Protein AF-A0A4Y3NI32-F1 (afdb_monomer)

pLDDT: mean 94.84, std 7.25, range [61.78, 98.81]

Organism: Paenarthrobacter aurescens (NCBI:txid43663)

Mean predicted aligned error: 3.49 Å

InterPro domains:
  IPR001646 Pentapeptide repeat [PF00805] (116-149)
  IPR051082 Pentapeptide repeat and BTB/POZ domain-containing protein [PTHR14136] (92-159)

Secondary structure (DSSP, 8-state):
-HHHHHHHHHHHHHHHHHHHHHHH---HHHHHHHHHHHHHHHHHHTS-HHHHHT--HHHHHHHHHHHHHHHHHHHHHHHHHH-S-------TT-B-TT-B-TT-B-TT-B-TT-B-TT-B-TT-B-TT-B-TT-B-TT-B-TT-B-TT-BS--HHHHHTSB--TT-B--TTSPPPTT-

Solvent-accessible surface area (backbone atoms only — not comparable to full-atom values): 9002 Å² total; per-residue (Å²): 112,71,68,46,51,59,46,44,52,52,47,53,52,50,42,53,50,33,53,51,41,45,72,65,42,84,51,68,66,61,33,51,51,30,52,51,53,40,49,55,46,50,52,40,63,72,45,54,67,66,53,40,66,67,52,63,61,67,60,51,50,52,56,51,50,54,53,50,53,52,39,48,49,58,54,16,48,58,51,51,75,76,42,89,87,51,74,50,78,63,48,68,53,36,84,35,62,57,34,88,43,53,64,34,49,31,44,30,21,46,35,30,43,14,33,30,35,45,12,34,33,30,49,13,39,30,37,39,18,32,34,43,74,32,40,30,48,53,16,31,30,38,49,11,35,32,48,50,38,33,66,72,50,63,70,42,55,64,40,32,42,43,32,87,66,31,36,58,33,91,92,51,77,83,50,93,89,62

Radius of gyration: 16.97 Å; Cα contacts (8 Å, |Δi|>4): 347; chains: 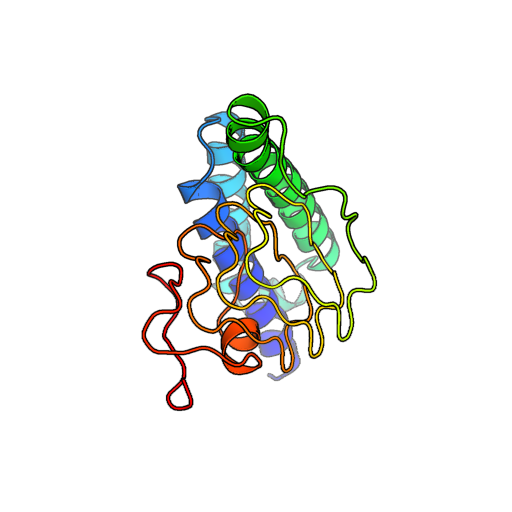1; bounding box: 39×37×45 Å

Sequence (178 aa):
MFAVFKVVRQLHEMLWYLAEARERTFDPELAAAADQLSGGIAATARGDASTVLAADVETLHGEVRALLMEVSEETRASYRAEDQNLDGGFQPGADLMGARLANRRLCGSDLRGAYLIGANLSGSDLIAVDLLGADLRGAQLHGADLSKALYLTQPQINAAEGDPKTLLPPRLTKPDHW

Foldseek 3Di:
DVLLVVLLVLLVLLLVQLVQLLVQDPDPVLNVLSVVLNVVSVVQSPDDSVSSNPDPSVVSCVSSVVSSVVSLLRNLVVVCVVDVPAPAPDDAQAEQAQNAQDLGANASHEDHLHEQALHEHDLYEHASYECHNYQAQAYEQELYECQHYHSDDQVSQVRYHYDPNRHHHPPHDHDPRD

Structure (mmCIF, N/CA/C/O backbone):
data_AF-A0A4Y3NI32-F1
#
_entry.id   AF-A0A4Y3NI32-F1
#
loop_
_atom_site.group_PDB
_atom_site.id
_atom_site.type_symbol
_atom_site.label_atom_id
_atom_site.label_alt_id
_atom_site.label_comp_id
_atom_site.label_asym_id
_atom_site.label_entity_id
_atom_site.label_seq_id
_atom_site.pdbx_PDB_ins_code
_atom_site.Cartn_x
_atom_site.Cartn_y
_atom_site.Cartn_z
_atom_site.occupancy
_atom_site.B_iso_or_equiv
_atom_site.auth_seq_id
_atom_site.auth_comp_id
_atom_site.auth_asym_id
_atom_site.auth_atom_id
_atom_site.pdbx_PDB_model_num
ATOM 1 N N . MET A 1 1 ? -22.348 -9.201 16.009 1.00 61.78 1 MET A N 1
ATOM 2 C CA . MET A 1 1 ? -20.993 -9.783 15.862 1.00 61.78 1 MET A CA 1
ATOM 3 C C . MET A 1 1 ? -20.346 -9.419 14.522 1.00 61.78 1 MET A C 1
ATOM 5 O O . MET A 1 1 ? -19.273 -8.837 14.539 1.00 61.78 1 MET A O 1
ATOM 9 N N . PHE A 1 2 ? -21.004 -9.651 13.376 1.00 80.81 2 PHE A N 1
ATOM 10 C CA . PHE A 1 2 ? -20.435 -9.350 12.045 1.00 80.81 2 PHE A CA 1
ATOM 11 C C . PHE A 1 2 ? -20.148 -7.862 11.762 1.00 80.81 2 PHE A C 1
ATOM 13 O O . PHE A 1 2 ? -19.154 -7.551 11.111 1.00 80.81 2 PHE A O 1
ATOM 20 N N . ALA A 1 3 ? -20.970 -6.937 12.275 1.00 90.06 3 ALA A N 1
ATOM 21 C CA . ALA A 1 3 ? -20.761 -5.499 12.071 1.00 90.06 3 ALA A CA 1
ATOM 22 C C . ALA A 1 3 ? -19.470 -4.987 12.738 1.00 90.06 3 ALA A C 1
ATOM 24 O O . ALA A 1 3 ? -18.683 -4.298 12.098 1.00 90.06 3 ALA A O 1
ATOM 25 N N . VAL A 1 4 ? -19.214 -5.406 13.984 1.00 94.12 4 VAL A N 1
ATOM 26 C CA . VAL A 1 4 ? -17.991 -5.068 14.734 1.00 94.12 4 VAL A CA 1
ATOM 27 C C . VAL A 1 4 ? -16.761 -5.540 13.964 1.00 94.12 4 VAL A C 1
ATOM 29 O O . VAL A 1 4 ? -15.857 -4.755 13.715 1.00 94.12 4 VAL A O 1
ATOM 32 N N . PHE A 1 5 ? -16.758 -6.795 13.506 1.00 94.62 5 PHE A N 1
ATOM 33 C CA . PHE A 1 5 ? -15.639 -7.350 12.743 1.00 94.62 5 PHE A CA 1
ATOM 34 C C . PHE A 1 5 ? -15.327 -6.543 11.472 1.00 94.62 5 PHE A C 1
ATOM 36 O O . PHE A 1 5 ? -14.162 -6.265 11.195 1.00 94.62 5 PHE A O 1
ATOM 43 N N . LYS A 1 6 ? -16.354 -6.112 10.722 1.00 94.69 6 LYS A N 1
ATOM 44 C CA . LYS A 1 6 ? -16.170 -5.277 9.521 1.00 94.69 6 LYS A CA 1
ATOM 45 C C . LYS A 1 6 ? -15.492 -3.943 9.847 1.00 94.69 6 LYS A C 1
ATOM 47 O O . LYS A 1 6 ? -14.661 -3.486 9.063 1.00 94.69 6 LYS A O 1
ATOM 52 N N . VAL A 1 7 ? -15.847 -3.317 10.968 1.00 96.69 7 VAL A N 1
ATOM 53 C CA . VAL A 1 7 ? -15.214 -2.065 11.405 1.00 96.69 7 VAL A CA 1
ATOM 54 C C . VAL A 1 7 ? -13.783 -2.327 11.860 1.00 96.69 7 VAL A C 1
ATOM 56 O O . VAL A 1 7 ? -12.864 -1.726 11.317 1.00 96.69 7 VAL A O 1
ATOM 59 N N . VAL A 1 8 ? -13.569 -3.296 12.754 1.00 96.38 8 VAL A N 1
ATOM 60 C CA . VAL A 1 8 ? -12.232 -3.660 13.256 1.00 96.38 8 VAL A CA 1
ATOM 61 C C . VAL A 1 8 ? -11.267 -3.983 12.118 1.00 96.38 8 VAL A C 1
ATOM 63 O O . VAL A 1 8 ? -10.117 -3.555 12.171 1.00 96.38 8 VAL A O 1
ATOM 66 N N . ARG A 1 9 ? -11.721 -4.687 11.072 1.00 95.38 9 ARG A N 1
ATOM 67 C CA . ARG A 1 9 ? -10.901 -4.975 9.888 1.00 95.38 9 ARG A CA 1
ATOM 68 C C . ARG A 1 9 ? -10.407 -3.696 9.209 1.00 95.38 9 ARG A C 1
A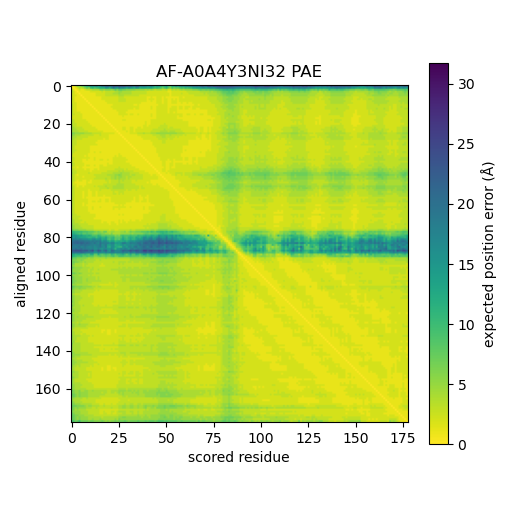TOM 70 O O . ARG A 1 9 ? -9.232 -3.613 8.888 1.00 95.38 9 ARG A O 1
ATOM 77 N N . GLN A 1 10 ? -11.288 -2.712 9.021 1.00 96.19 10 GLN A N 1
ATOM 78 C CA . GLN A 1 10 ? -10.919 -1.423 8.425 1.00 96.19 10 GLN A CA 1
ATOM 79 C C . GLN A 1 10 ? -9.960 -0.639 9.325 1.00 96.19 10 GLN A C 1
ATOM 81 O O . GLN A 1 10 ? -8.993 -0.072 8.829 1.00 96.19 10 GLN A O 1
ATOM 86 N N . LEU A 1 11 ? -10.177 -0.656 10.646 1.00 97.75 11 LEU A N 1
ATOM 87 C CA . LEU A 1 11 ? -9.256 -0.025 11.595 1.00 97.75 11 LEU A CA 1
ATOM 88 C C . LEU A 1 11 ? -7.855 -0.652 11.513 1.00 97.75 11 LEU A C 1
ATOM 90 O O . LEU A 1 11 ? -6.866 0.067 11.450 1.00 97.75 11 LEU A O 1
ATOM 94 N N . HIS A 1 12 ? -7.759 -1.983 11.461 1.00 96.25 12 HIS A N 1
ATOM 95 C CA . HIS A 1 12 ? -6.470 -2.674 11.344 1.00 96.25 12 HIS A CA 1
ATOM 96 C C . HIS A 1 12 ? -5.782 -2.430 10.000 1.00 96.25 12 HIS A C 1
ATOM 98 O O . HIS A 1 12 ? -4.561 -2.315 9.959 1.00 96.25 12 HIS A O 1
ATOM 104 N N . GLU A 1 13 ? -6.547 -2.326 8.915 1.00 95.25 13 GLU A N 1
ATOM 105 C CA . GLU A 1 13 ? -6.009 -1.955 7.608 1.00 95.25 13 GLU A CA 1
ATOM 106 C C . GLU A 1 13 ? -5.411 -0.538 7.631 1.00 95.25 13 GLU A C 1
ATOM 108 O O . GLU A 1 13 ? -4.281 -0.345 7.190 1.00 95.25 13 GLU A O 1
ATOM 113 N N . MET A 1 14 ? -6.097 0.433 8.245 1.00 97.94 14 MET A N 1
ATOM 114 C CA . MET A 1 14 ? -5.538 1.776 8.445 1.00 97.94 14 MET A CA 1
ATOM 115 C C . MET A 1 14 ? -4.266 1.756 9.301 1.00 97.94 14 MET A C 1
ATOM 117 O O . MET A 1 14 ? -3.280 2.389 8.933 1.00 97.94 14 MET A O 1
ATOM 121 N N . LEU A 1 15 ? -4.248 0.995 10.404 1.00 98.12 15 LEU A N 1
ATOM 122 C CA . LEU A 1 15 ? -3.054 0.853 11.251 1.00 98.12 15 LEU A CA 1
ATOM 123 C C . LEU A 1 15 ? -1.861 0.281 10.481 1.00 98.12 15 LEU A C 1
ATOM 125 O O . LEU A 1 15 ? -0.731 0.704 10.709 1.00 98.12 15 LEU A O 1
ATOM 129 N N . TRP A 1 16 ? -2.101 -0.655 9.562 1.00 96.38 16 TRP A N 1
ATOM 130 C CA 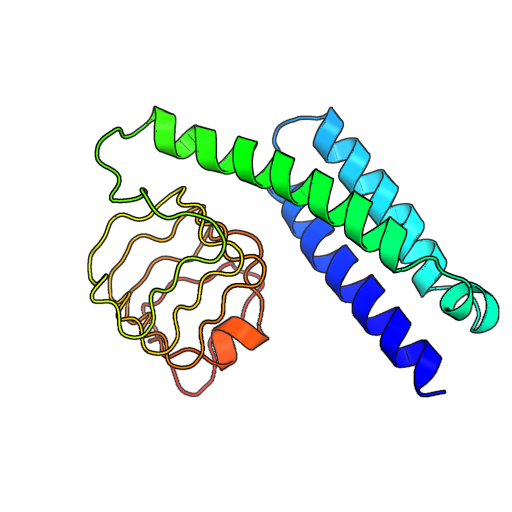. TRP A 1 16 ? -1.049 -1.209 8.713 1.00 96.38 16 TRP A CA 1
ATOM 131 C C . TRP A 1 16 ? -0.425 -0.137 7.813 1.00 96.38 16 TRP A C 1
ATOM 133 O O . TRP A 1 16 ? 0.799 -0.011 7.766 1.00 96.38 16 TRP A O 1
ATOM 143 N N . TYR A 1 17 ? -1.250 0.664 7.130 1.00 97.94 17 TYR A N 1
ATOM 144 C CA . TYR A 1 17 ? -0.741 1.742 6.279 1.00 97.94 17 TYR A CA 1
ATOM 145 C C . TYR A 1 17 ? -0.031 2.834 7.082 1.00 97.94 17 TYR A C 1
ATOM 147 O O . TYR A 1 17 ? 1.000 3.338 6.641 1.00 97.94 17 TYR A O 1
ATOM 155 N N . LEU A 1 18 ? -0.538 3.176 8.269 1.00 98.44 18 LEU A N 1
ATOM 156 C CA . LEU A 1 18 ? 0.096 4.160 9.149 1.00 98.44 18 LEU A CA 1
ATOM 157 C C . LEU A 1 18 ? 1.446 3.680 9.687 1.00 98.44 18 LEU A C 1
ATOM 159 O O . LEU A 1 18 ? 2.380 4.474 9.755 1.00 98.44 18 LEU A O 1
ATOM 163 N N . ALA A 1 19 ? 1.573 2.393 10.024 1.00 97.44 19 ALA A N 1
ATOM 164 C CA . ALA A 1 19 ? 2.847 1.816 10.447 1.00 97.44 19 ALA A CA 1
ATOM 165 C C . ALA A 1 19 ? 3.899 1.933 9.336 1.00 97.44 19 ALA A C 1
ATOM 167 O O . ALA A 1 19 ? 5.016 2.380 9.586 1.00 97.44 19 ALA A O 1
ATOM 168 N N . GLU A 1 20 ? 3.524 1.620 8.093 1.00 97.50 20 GLU A N 1
ATOM 169 C CA . GLU A 1 20 ? 4.402 1.863 6.951 1.00 97.50 20 GLU A CA 1
ATOM 170 C C . GLU A 1 20 ? 4.722 3.351 6.782 1.00 97.50 20 GLU A C 1
ATOM 172 O O . GLU A 1 20 ? 5.887 3.702 6.619 1.00 97.50 20 GLU A O 1
ATOM 177 N N . ALA A 1 21 ? 3.719 4.231 6.818 1.00 97.75 21 ALA A N 1
ATOM 178 C CA . ALA A 1 21 ? 3.933 5.665 6.649 1.00 97.75 21 ALA A CA 1
ATOM 179 C C . ALA A 1 21 ? 4.941 6.201 7.679 1.00 97.75 21 ALA A C 1
ATOM 181 O O . ALA A 1 21 ? 5.873 6.921 7.324 1.00 97.75 21 ALA A O 1
ATOM 182 N N . ARG A 1 22 ? 4.819 5.754 8.933 1.00 97.94 22 ARG A N 1
ATOM 183 C CA . ARG A 1 22 ? 5.717 6.107 10.033 1.00 97.94 22 ARG A CA 1
ATOM 184 C C . ARG A 1 22 ? 7.163 5.648 9.826 1.00 97.94 22 ARG A C 1
ATOM 186 O O . ARG A 1 22 ? 8.076 6.337 10.284 1.00 97.94 22 ARG A O 1
ATOM 193 N N . GLU A 1 23 ? 7.367 4.498 9.183 1.00 96.06 23 GLU A N 1
ATOM 194 C CA . GLU A 1 23 ? 8.692 3.960 8.838 1.00 96.06 23 GLU A CA 1
ATOM 195 C C . GLU A 1 23 ? 9.334 4.676 7.642 1.00 96.06 23 GLU A C 1
ATOM 197 O O . GLU A 1 23 ? 10.560 4.686 7.524 1.00 96.06 23 GLU A O 1
ATOM 202 N N . ARG A 1 24 ? 8.520 5.214 6.723 1.00 95.00 24 ARG A N 1
ATOM 203 C CA . ARG A 1 24 ? 8.993 5.809 5.462 1.00 95.00 24 ARG A CA 1
ATOM 204 C C . ARG A 1 24 ? 9.243 7.309 5.544 1.00 95.00 24 ARG A C 1
ATOM 206 O O . ARG A 1 24 ? 10.133 7.787 4.850 1.00 95.00 24 ARG A O 1
ATOM 213 N N . THR A 1 25 ? 8.464 8.018 6.353 1.00 96.12 25 THR A N 1
ATOM 214 C CA . THR A 1 25 ? 8.559 9.473 6.486 1.00 96.12 25 THR A CA 1
ATOM 215 C C . THR A 1 25 ? 9.864 9.890 7.164 1.00 96.12 25 THR A C 1
ATOM 217 O O . THR A 1 25 ? 10.280 9.278 8.155 1.00 96.12 25 THR A O 1
ATOM 220 N N . PHE A 1 26 ? 10.494 10.953 6.664 1.00 93.94 26 PHE A N 1
ATOM 221 C CA . PHE A 1 26 ? 11.637 11.596 7.329 1.00 93.94 26 PHE A CA 1
ATOM 222 C C . PHE A 1 26 ? 11.226 12.900 8.023 1.00 93.94 26 PHE A C 1
ATOM 224 O O . PHE A 1 26 ? 11.939 13.362 8.917 1.00 93.94 26 PHE A O 1
ATOM 231 N N . ASP A 1 27 ? 10.067 13.451 7.658 1.00 96.62 27 ASP A N 1
ATOM 232 C CA . ASP A 1 27 ? 9.427 14.580 8.324 1.00 96.62 27 ASP A CA 1
ATOM 233 C C . ASP A 1 27 ? 8.948 14.217 9.754 1.00 96.62 27 ASP A C 1
ATOM 235 O O . ASP A 1 27 ? 8.104 13.325 9.927 1.00 96.62 27 ASP A O 1
ATOM 239 N N . PRO A 1 28 ? 9.460 14.894 10.804 1.00 97.38 28 PRO A N 1
ATOM 240 C CA . PRO A 1 28 ? 9.026 14.684 12.185 1.00 97.38 28 PRO A CA 1
ATOM 241 C C . PRO A 1 28 ? 7.549 15.008 12.452 1.00 97.38 28 PR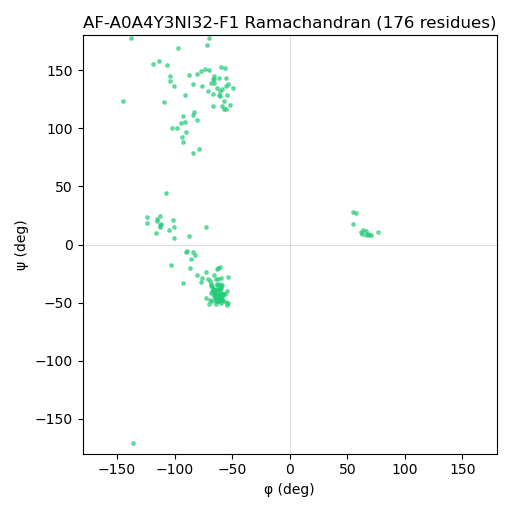O A C 1
ATOM 243 O O . PRO A 1 28 ? 6.957 14.402 13.349 1.00 97.38 28 PRO A O 1
ATOM 246 N N . GLU A 1 29 ? 6.951 15.949 11.719 1.00 98.19 29 GLU A N 1
ATOM 247 C CA . GLU A 1 29 ? 5.546 16.336 11.885 1.00 98.19 29 GLU A CA 1
ATOM 248 C C . GLU A 1 29 ? 4.620 15.245 11.339 1.00 98.19 29 GLU A C 1
ATOM 250 O O . GLU A 1 29 ? 3.707 14.803 12.043 1.00 98.19 29 GLU A O 1
ATOM 255 N N . LEU A 1 30 ? 4.915 14.721 10.144 1.00 98.12 30 LEU A N 1
ATOM 256 C CA . LEU A 1 30 ? 4.187 13.583 9.567 1.00 98.12 30 LEU A CA 1
ATOM 257 C C . LEU A 1 30 ? 4.352 12.319 10.418 1.00 98.12 30 LEU A C 1
ATOM 259 O O . LEU A 1 30 ? 3.389 11.581 10.636 1.00 98.12 30 LEU A O 1
ATOM 263 N N . ALA A 1 31 ? 5.551 12.090 10.964 1.00 98.38 31 ALA A N 1
ATOM 264 C CA . ALA A 1 31 ? 5.801 11.002 11.904 1.00 98.38 31 ALA A CA 1
ATOM 265 C C . ALA A 1 31 ? 4.920 11.107 13.161 1.00 98.38 31 ALA A C 1
ATOM 267 O O . ALA A 1 31 ? 4.281 10.127 13.552 1.00 98.38 31 ALA A O 1
ATOM 268 N N . ALA A 1 32 ? 4.852 12.292 13.775 1.00 98.44 32 ALA A N 1
ATOM 269 C CA . ALA A 1 32 ? 4.019 12.529 14.951 1.00 98.44 32 ALA A CA 1
ATOM 270 C C . ALA A 1 32 ? 2.520 12.378 14.636 1.00 98.44 32 ALA A C 1
ATOM 272 O O . ALA A 1 32 ? 1.784 11.784 15.429 1.00 98.44 32 ALA A O 1
ATOM 273 N N . ALA A 1 33 ? 2.074 12.851 13.468 1.00 98.56 33 ALA A N 1
ATOM 274 C CA . ALA A 1 33 ? 0.699 12.679 13.004 1.00 98.56 33 ALA A CA 1
ATOM 275 C C . ALA A 1 33 ? 0.344 11.195 12.797 1.00 98.56 33 ALA A C 1
ATOM 277 O O . ALA A 1 33 ? -0.725 10.750 13.227 1.00 98.56 33 ALA A O 1
ATOM 278 N N . ALA A 1 34 ? 1.254 10.405 12.213 1.00 98.56 34 ALA A N 1
ATOM 279 C CA . ALA A 1 34 ? 1.084 8.960 12.051 1.00 98.56 34 ALA A CA 1
ATOM 280 C C . ALA A 1 34 ? 0.954 8.243 13.401 1.00 98.56 34 ALA A C 1
ATOM 282 O O . ALA A 1 34 ? 0.062 7.404 13.570 1.00 98.56 34 ALA A O 1
ATOM 283 N N . ASP A 1 35 ? 1.799 8.599 14.372 1.00 98.62 35 ASP A N 1
ATOM 284 C CA . ASP A 1 35 ? 1.765 8.038 15.726 1.00 98.62 35 ASP A CA 1
ATOM 285 C C . ASP A 1 35 ? 0.457 8.407 16.451 1.00 98.62 35 ASP A C 1
ATOM 287 O O . ASP A 1 35 ? -0.176 7.549 17.079 1.00 98.62 35 ASP A O 1
ATOM 291 N N . GLN A 1 36 ? -0.002 9.657 16.318 1.00 98.56 36 GLN A N 1
ATOM 292 C CA . GLN A 1 36 ? -1.252 10.133 16.916 1.00 98.56 36 GLN A CA 1
ATOM 293 C C . GLN A 1 36 ? -2.478 9.407 16.342 1.00 98.56 36 GLN A C 1
ATOM 295 O O . GLN A 1 36 ? -3.289 8.875 17.111 1.00 98.56 36 GLN A O 1
ATOM 300 N N . LEU A 1 37 ? -2.606 9.346 15.011 1.00 98.38 37 LEU A N 1
ATOM 301 C CA . LEU A 1 37 ? -3.707 8.640 14.345 1.00 98.38 37 LEU A CA 1
ATOM 302 C C . LEU A 1 37 ? -3.688 7.148 14.684 1.00 98.38 37 LEU A C 1
ATOM 304 O O . LEU A 1 37 ? -4.723 6.577 15.039 1.00 98.38 37 LEU A O 1
ATOM 308 N N . SER A 1 38 ? -2.505 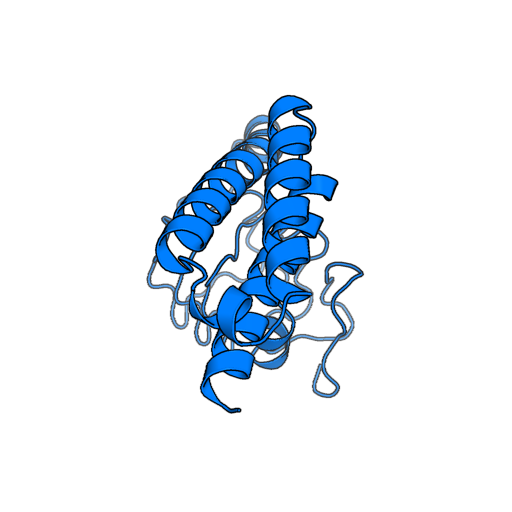6.526 14.668 1.00 98.56 38 SER A N 1
ATOM 309 C CA . SER A 1 38 ? -2.347 5.116 15.037 1.00 98.56 38 SER A CA 1
ATOM 310 C C . SER A 1 38 ? -2.794 4.857 16.473 1.00 98.56 38 SER A C 1
ATOM 312 O O . SER A 1 38 ? -3.509 3.888 16.736 1.00 98.56 38 SER A O 1
ATOM 314 N N . GLY A 1 39 ? -2.425 5.736 17.409 1.00 98.44 39 GLY A N 1
ATOM 315 C CA . GLY A 1 39 ? -2.847 5.654 18.805 1.00 98.44 39 GLY A CA 1
ATOM 316 C C . GLY A 1 39 ? -4.368 5.718 18.966 1.00 98.44 39 GLY A C 1
ATOM 317 O O . GLY A 1 39 ? -4.948 4.862 19.642 1.00 98.44 39 GLY A O 1
ATOM 318 N N . GLY A 1 40 ? -5.020 6.680 18.305 1.00 98.12 40 GLY A N 1
ATOM 319 C CA . GLY A 1 40 ? -6.477 6.850 18.347 1.00 98.12 40 GLY A CA 1
ATOM 320 C C . GLY A 1 40 ? -7.241 5.670 17.738 1.00 98.12 40 GLY A C 1
ATOM 321 O O . GLY A 1 40 ? -8.167 5.125 18.355 1.00 98.12 40 GLY A O 1
ATOM 322 N N . ILE A 1 41 ? -6.811 5.205 16.562 1.00 98.38 41 ILE A N 1
ATOM 323 C CA . ILE A 1 41 ? -7.421 4.056 15.878 1.00 98.38 41 ILE A CA 1
ATOM 324 C C . ILE A 1 41 ? -7.214 2.774 16.692 1.00 98.38 41 ILE A C 1
ATOM 326 O O . ILE A 1 41 ? -8.154 1.997 16.869 1.00 98.38 41 ILE A O 1
ATOM 330 N N . ALA A 1 42 ? -6.019 2.556 17.249 1.00 98.19 42 ALA A N 1
ATOM 331 C CA . ALA A 1 42 ? -5.732 1.368 18.048 1.00 98.19 42 ALA A CA 1
ATOM 332 C C . ALA A 1 42 ? -6.495 1.354 19.381 1.00 98.19 42 ALA A C 1
ATOM 334 O O . ALA A 1 42 ? -6.912 0.281 19.824 1.00 98.19 42 ALA A O 1
ATOM 335 N N . ALA A 1 43 ? -6.698 2.515 20.013 1.00 97.75 43 ALA A N 1
ATOM 336 C CA . ALA A 1 43 ? -7.549 2.638 21.195 1.00 97.75 43 ALA A CA 1
ATOM 337 C C . ALA A 1 43 ? -9.004 2.271 20.864 1.00 97.75 43 ALA A C 1
ATOM 339 O O . ALA A 1 43 ? -9.610 1.468 21.572 1.00 97.75 43 ALA A O 1
ATOM 340 N N . THR A 1 44 ? -9.520 2.773 19.738 1.00 97.12 44 THR A N 1
ATOM 341 C CA . THR A 1 44 ? -10.866 2.444 19.246 1.00 97.12 44 THR A CA 1
ATOM 342 C C . THR A 1 44 ? -11.005 0.950 18.950 1.00 97.12 44 THR A C 1
ATOM 344 O O . THR A 1 44 ? -11.961 0.319 19.391 1.00 97.12 44 THR A O 1
ATOM 347 N N . ALA A 1 45 ? -10.023 0.348 18.269 1.00 95.88 45 ALA A N 1
ATOM 348 C CA . ALA A 1 45 ? -10.042 -1.068 17.899 1.00 95.88 45 ALA A CA 1
ATOM 349 C C . ALA A 1 45 ? -9.986 -2.026 19.105 1.00 95.88 45 ALA A C 1
ATOM 351 O O . ALA A 1 45 ? -10.463 -3.156 19.006 1.00 95.88 45 ALA A O 1
ATOM 352 N N . ARG A 1 46 ? -9.405 -1.585 20.231 1.00 96.19 46 ARG A N 1
ATOM 353 C CA . ARG A 1 46 ? -9.351 -2.329 21.505 1.00 96.19 46 ARG A CA 1
ATOM 354 C C . ARG A 1 46 ? -10.547 -2.057 22.426 1.00 96.19 46 ARG A C 1
ATOM 356 O O . ARG A 1 46 ? -10.635 -2.683 23.482 1.00 96.19 46 ARG A O 1
ATOM 363 N N . GLY A 1 47 ? -11.423 -1.121 22.060 1.00 95.38 47 GLY A N 1
ATOM 364 C CA . GLY A 1 47 ? -12.617 -0.772 22.821 1.00 95.38 47 GLY A CA 1
ATOM 365 C C . GLY A 1 47 ? -13.691 -1.862 22.798 1.00 95.38 47 GLY A C 1
ATOM 366 O O . GLY A 1 47 ? -13.562 -2.902 22.150 1.00 95.38 47 GLY A O 1
ATOM 367 N N . ASP A 1 48 ? -14.785 -1.611 23.513 1.00 96.44 48 ASP A N 1
ATOM 368 C CA . ASP A 1 48 ? -15.955 -2.484 23.471 1.00 96.44 48 ASP A CA 1
ATOM 369 C C . ASP A 1 48 ? -16.726 -2.369 22.141 1.00 96.44 48 ASP A C 1
ATOM 371 O O . ASP A 1 48 ? -16.465 -1.512 21.293 1.00 96.44 48 ASP A O 1
ATOM 375 N N . ALA A 1 49 ? -17.710 -3.250 21.942 1.00 96.06 49 ALA A N 1
ATOM 376 C CA . ALA A 1 49 ? -18.487 -3.283 20.705 1.00 96.06 49 ALA A CA 1
ATOM 377 C C . ALA A 1 49 ? -19.217 -1.959 20.417 1.00 96.06 49 ALA A C 1
ATOM 379 O O . ALA A 1 49 ? -19.336 -1.586 19.252 1.00 96.06 49 ALA A O 1
ATOM 380 N N . SER A 1 50 ? -19.698 -1.255 21.446 1.00 96.12 50 SER A N 1
ATOM 381 C CA . SER A 1 50 ? -20.338 0.058 21.296 1.00 96.12 50 SER A CA 1
ATOM 382 C C . SER A 1 50 ? -19.362 1.110 20.790 1.00 96.12 50 SER A C 1
ATOM 384 O O . SER A 1 50 ? -19.689 1.823 19.847 1.00 96.12 50 SER A O 1
ATOM 386 N N . THR A 1 51 ? -18.160 1.161 21.362 1.00 96.62 51 THR A N 1
ATOM 387 C CA . THR A 1 51 ? -17.095 2.091 20.967 1.00 96.62 51 THR A CA 1
ATOM 388 C C . THR A 1 51 ? -16.692 1.859 19.517 1.00 96.62 51 THR A C 1
ATOM 390 O O . THR A 1 51 ? -16.653 2.794 18.723 1.00 96.62 51 THR A O 1
ATOM 393 N N . VAL A 1 52 ? -16.465 0.596 19.145 1.00 96.88 52 VAL A N 1
ATOM 394 C CA . VAL A 1 52 ? -16.097 0.230 17.773 1.00 96.88 52 VAL A CA 1
ATOM 395 C C . VAL A 1 52 ? -17.204 0.591 16.782 1.00 96.88 52 VAL A C 1
ATOM 397 O O . VAL A 1 52 ? -16.917 1.112 15.712 1.00 96.88 52 VAL A O 1
ATOM 400 N N . LEU A 1 53 ? -18.471 0.314 17.105 1.00 96.44 53 LEU A N 1
ATOM 401 C CA . LEU A 1 53 ? -19.591 0.605 16.201 1.00 96.44 53 LEU A CA 1
ATOM 402 C C . LEU A 1 53 ? -19.918 2.098 16.101 1.00 96.44 53 LEU A C 1
ATOM 404 O O . LEU A 1 53 ? -20.509 2.507 15.106 1.00 96.44 53 LEU A O 1
ATOM 408 N N . ALA A 1 54 ? -19.550 2.887 17.111 1.00 96.50 54 ALA A N 1
ATOM 409 C CA . ALA A 1 54 ? -19.691 4.339 17.112 1.00 96.50 54 ALA A CA 1
ATOM 410 C C . ALA A 1 54 ? -18.526 5.060 16.413 1.00 96.50 54 ALA A C 1
ATOM 412 O O . ALA A 1 54 ? -18.578 6.278 16.265 1.00 96.50 54 ALA A O 1
ATOM 413 N N . ALA A 1 55 ? -17.481 4.334 16.002 1.00 96.25 55 ALA A N 1
ATOM 414 C CA . ALA A 1 55 ? -16.346 4.917 15.306 1.00 96.25 55 ALA A CA 1
ATOM 415 C C . ALA A 1 55 ? -16.788 5.556 13.984 1.00 96.25 55 ALA A C 1
ATOM 417 O O . ALA A 1 55 ? -17.414 4.904 13.144 1.00 96.25 55 ALA A O 1
ATOM 418 N N . ASP A 1 56 ? -16.404 6.813 13.778 1.00 97.12 56 ASP A N 1
ATOM 419 C CA . ASP A 1 56 ? -16.566 7.485 12.495 1.00 97.12 56 ASP A CA 1
ATOM 420 C C . ASP A 1 56 ? -15.462 7.029 11.534 1.00 97.12 56 ASP A C 1
ATOM 422 O O . ASP A 1 56 ? -14.403 7.638 11.387 1.00 97.12 56 ASP A O 1
ATOM 426 N N . VAL A 1 57 ? -15.705 5.874 10.919 1.00 96.38 57 VAL A N 1
ATOM 427 C CA . VAL A 1 57 ? -14.757 5.229 10.007 1.00 96.38 57 VAL A CA 1
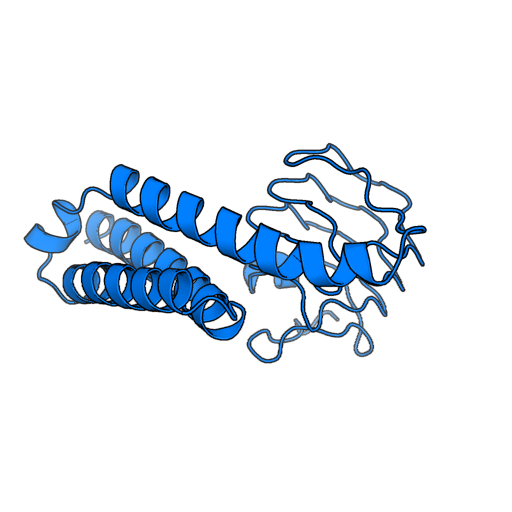ATOM 428 C C . VAL A 1 57 ? -14.508 6.081 8.760 1.00 96.38 57 VAL A C 1
ATOM 430 O O . VAL A 1 57 ? -13.417 6.018 8.205 1.00 96.38 57 VAL A O 1
ATOM 433 N N . GLU A 1 58 ? -15.484 6.876 8.320 1.00 97.00 58 GLU A N 1
ATOM 434 C CA . GLU A 1 58 ? -15.342 7.739 7.143 1.00 97.00 58 GLU A CA 1
ATOM 435 C C . GLU A 1 58 ? -14.356 8.877 7.414 1.00 97.00 58 GLU A C 1
ATOM 437 O O . GLU A 1 58 ? -13.412 9.062 6.641 1.00 97.00 58 GLU A O 1
ATOM 442 N N . THR A 1 59 ? -14.514 9.564 8.549 1.00 98.00 59 THR A N 1
ATOM 443 C CA . THR A 1 59 ? -13.576 10.609 8.979 1.00 98.00 59 THR A CA 1
ATOM 444 C C . THR A 1 59 ? -12.170 10.042 9.171 1.00 98.00 59 THR A C 1
ATOM 446 O O . THR A 1 59 ? -11.215 10.585 8.615 1.00 98.00 59 THR A O 1
ATOM 449 N N . LEU A 1 60 ? -12.039 8.900 9.859 1.00 97.75 60 LEU A N 1
ATOM 450 C CA . LEU A 1 60 ? -10.740 8.246 10.058 1.00 97.75 60 LEU A CA 1
ATOM 451 C C . LEU A 1 60 ? -10.062 7.882 8.730 1.00 97.75 60 LEU A C 1
ATOM 453 O O . LEU A 1 60 ? -8.874 8.144 8.558 1.00 97.75 60 LEU A O 1
ATOM 457 N N . HIS A 1 61 ? -10.802 7.324 7.766 1.00 97.25 61 HIS A N 1
ATOM 458 C CA . HIS A 1 61 ? -10.253 7.050 6.432 1.00 97.25 61 HIS A CA 1
ATOM 459 C C . HIS A 1 61 ? -9.793 8.324 5.730 1.00 97.25 61 HIS A C 1
ATOM 461 O O . HIS A 1 61 ? -8.760 8.300 5.066 1.00 97.25 61 HIS A O 1
ATOM 467 N N . GLY A 1 62 ? -10.536 9.426 5.860 1.00 98.00 62 GLY A N 1
ATOM 468 C CA . GLY A 1 62 ? -10.166 10.721 5.290 1.00 98.00 62 GLY A CA 1
ATOM 469 C C . GLY A 1 62 ? -8.843 11.252 5.845 1.00 98.00 62 GLY A C 1
ATOM 470 O O . GLY A 1 62 ? -7.957 11.615 5.067 1.00 98.00 62 GLY A O 1
ATOM 471 N N . GLU A 1 63 ? -8.692 11.236 7.169 1.00 98.44 63 GLU A N 1
ATOM 472 C CA . GLU A 1 63 ? -7.478 11.673 7.872 1.00 98.44 63 GLU A CA 1
ATOM 473 C C . GLU A 1 63 ? -6.275 10.793 7.526 1.00 98.44 63 GLU A C 1
ATOM 475 O O . GLU A 1 63 ? -5.219 11.298 7.138 1.00 98.44 63 GLU A O 1
ATOM 480 N N . VAL A 1 64 ? -6.450 9.469 7.592 1.00 98.62 64 VAL A N 1
ATOM 481 C CA . VAL A 1 64 ? -5.401 8.512 7.228 1.00 98.62 64 VAL A CA 1
ATOM 482 C C . VAL A 1 64 ? -5.004 8.714 5.778 1.00 98.62 64 VAL A C 1
ATOM 484 O O . VAL A 1 64 ? -3.824 8.891 5.495 1.00 98.62 64 VAL A O 1
ATOM 487 N N . ARG A 1 65 ? -5.971 8.764 4.855 1.00 97.62 65 ARG A N 1
ATOM 488 C CA . ARG A 1 65 ? -5.704 8.989 3.433 1.00 97.62 65 ARG A CA 1
ATOM 489 C C . ARG A 1 65 ? -4.873 10.248 3.231 1.00 97.62 65 ARG A C 1
ATOM 491 O O . ARG A 1 65 ? -3.874 10.152 2.532 1.00 97.62 65 ARG A O 1
ATOM 498 N N . ALA A 1 66 ? -5.256 11.384 3.816 1.00 98.25 66 ALA A N 1
ATOM 499 C CA . ALA A 1 66 ? -4.510 12.635 3.675 1.00 98.25 66 ALA A CA 1
ATOM 500 C C . ALA A 1 66 ? -3.038 12.468 4.087 1.00 98.25 66 ALA A C 1
ATOM 502 O O . ALA A 1 66 ? -2.148 12.747 3.284 1.00 98.25 66 ALA A O 1
ATOM 503 N N . LEU A 1 67 ? -2.793 11.883 5.262 1.00 98.69 67 LEU A N 1
ATOM 504 C CA . LEU A 1 67 ? -1.441 11.619 5.751 1.00 98.69 67 LEU A CA 1
ATOM 505 C C . LEU A 1 67 ? -0.642 10.689 4.821 1.00 98.69 67 LEU A C 1
ATOM 507 O O . LEU A 1 67 ? 0.513 10.973 4.510 1.00 98.69 67 LEU A O 1
ATOM 511 N N . LEU A 1 68 ? -1.245 9.594 4.338 1.00 98.44 68 LEU A N 1
ATOM 512 C CA . LEU A 1 68 ? -0.572 8.681 3.403 1.00 98.44 68 LEU A CA 1
ATOM 513 C C . LEU A 1 68 ? -0.181 9.391 2.098 1.00 98.44 68 LEU A C 1
ATOM 515 O O . LEU A 1 68 ? 0.851 9.076 1.509 1.00 98.44 68 LEU A O 1
ATOM 519 N N . MET A 1 69 ? -0.986 10.354 1.631 1.00 97.00 69 MET A N 1
ATOM 520 C CA . MET A 1 69 ? -0.666 11.126 0.425 1.00 97.00 69 MET A CA 1
ATOM 521 C C . MET A 1 69 ? 0.541 12.038 0.622 1.00 97.00 69 MET A C 1
ATOM 523 O O . MET A 1 69 ? 1.360 12.142 -0.290 1.00 97.00 69 MET A O 1
ATOM 527 N N . GLU A 1 70 ? 0.656 12.669 1.788 1.00 97.94 70 GLU A N 1
ATOM 528 C CA . GLU A 1 70 ? 1.789 13.536 2.118 1.00 97.94 70 GLU A CA 1
ATOM 529 C C . GLU A 1 70 ? 3.086 12.729 2.239 1.00 97.94 70 GLU A C 1
ATOM 531 O O . GLU A 1 70 ? 4.062 13.038 1.556 1.00 97.94 70 GLU A O 1
ATOM 536 N N . VAL A 1 71 ? 3.065 11.619 2.987 1.00 98.00 71 VAL A N 1
ATOM 537 C CA . VAL A 1 71 ? 4.230 10.722 3.122 1.00 98.00 71 VAL A CA 1
ATOM 538 C C . VAL A 1 71 ? 4.625 10.095 1.780 1.00 98.00 71 VAL A C 1
ATOM 540 O O . VAL A 1 71 ? 5.811 9.964 1.463 1.00 98.00 71 VAL A O 1
ATOM 543 N N . SER A 1 72 ? 3.641 9.725 0.954 1.00 96.25 72 SER A N 1
ATOM 544 C CA . SER A 1 72 ? 3.876 9.251 -0.412 1.00 96.25 72 SER A CA 1
ATOM 545 C C . SER A 1 72 ? 4.585 10.296 -1.263 1.00 96.25 72 SER A C 1
ATOM 547 O O . SER A 1 72 ? 5.563 9.978 -1.937 1.00 96.25 72 SER A O 1
ATOM 549 N N . GLU A 1 73 ? 4.116 11.544 -1.242 1.00 94.88 73 GLU A N 1
ATOM 550 C CA . GLU A 1 73 ? 4.724 12.625 -2.015 1.00 94.88 73 GLU A CA 1
ATOM 551 C C . GLU A 1 73 ? 6.140 12.949 -1.534 1.00 94.88 73 GLU A C 1
ATOM 553 O O . GLU A 1 73 ? 7.033 13.034 -2.377 1.00 94.88 73 GLU A O 1
ATOM 558 N N . GLU A 1 74 ? 6.372 13.029 -0.220 1.00 94.81 74 GLU A N 1
ATOM 559 C CA . GLU A 1 74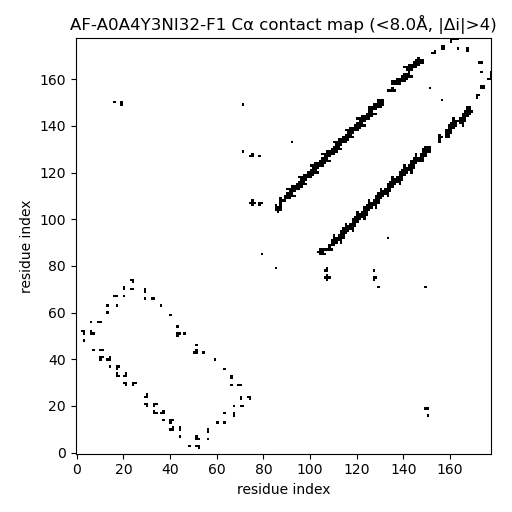 ? 7.712 13.189 0.367 1.00 94.81 74 GLU A CA 1
ATOM 560 C C . GLU A 1 74 ? 8.656 12.081 -0.127 1.00 94.81 74 GLU A C 1
ATOM 562 O O . GLU A 1 74 ? 9.727 12.349 -0.683 1.00 94.81 74 GLU A O 1
ATOM 567 N N . THR A 1 75 ? 8.223 10.822 -0.001 1.00 93.44 75 THR A N 1
ATOM 568 C CA . THR A 1 75 ? 9.039 9.671 -0.394 1.00 93.44 75 THR A CA 1
ATOM 569 C C . THR A 1 75 ? 9.312 9.679 -1.897 1.00 93.44 75 THR A C 1
ATOM 571 O O . THR A 1 75 ? 10.457 9.503 -2.313 1.00 93.44 75 THR A O 1
ATOM 574 N N . ARG A 1 76 ? 8.295 9.910 -2.736 1.00 92.19 76 ARG A N 1
ATOM 575 C CA . ARG A 1 76 ? 8.429 9.914 -4.205 1.00 92.19 76 ARG A CA 1
ATOM 576 C C . ARG A 1 76 ? 9.255 11.091 -4.721 1.00 92.19 76 ARG A C 1
ATOM 578 O O . ARG A 1 76 ? 9.973 10.938 -5.711 1.00 92.19 76 ARG A O 1
ATOM 585 N N . ALA A 1 77 ? 9.181 12.255 -4.075 1.00 89.19 77 ALA A N 1
ATOM 586 C CA . ALA A 1 77 ? 9.952 13.435 -4.459 1.00 89.19 77 ALA A CA 1
ATOM 587 C C . ALA A 1 77 ? 11.465 13.183 -4.399 1.00 89.19 77 ALA A C 1
ATOM 589 O O . ALA A 1 77 ? 12.181 13.647 -5.288 1.00 89.19 77 ALA A O 1
ATOM 590 N N . SER A 1 78 ? 11.932 12.385 -3.429 1.00 83.62 78 SER A N 1
ATOM 591 C CA . SER A 1 78 ? 13.350 12.013 -3.320 1.00 83.62 78 SER A CA 1
ATOM 592 C C . SER A 1 78 ? 13.878 11.318 -4.587 1.00 83.62 78 SER A C 1
ATOM 594 O O . SER A 1 78 ? 14.919 11.703 -5.110 1.00 83.62 78 SER A O 1
ATOM 596 N N . TY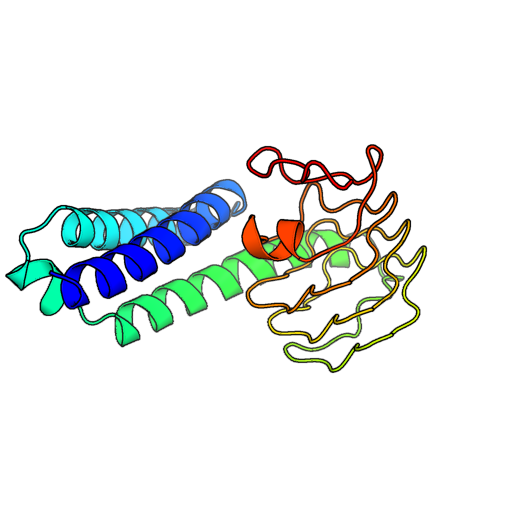R A 1 79 ? 13.103 10.397 -5.170 1.00 80.19 79 TYR A N 1
ATOM 597 C CA . TYR A 1 79 ? 13.498 9.645 -6.370 1.00 80.19 79 TYR A CA 1
ATOM 598 C C . TYR A 1 79 ? 13.387 10.460 -7.666 1.00 80.19 79 TYR A C 1
ATOM 600 O O . TYR A 1 79 ? 14.196 10.281 -8.575 1.00 80.19 79 TYR A O 1
ATOM 608 N N . ARG A 1 80 ? 12.422 11.388 -7.762 1.00 77.06 80 ARG A N 1
ATOM 609 C CA . ARG A 1 80 ? 12.300 12.287 -8.930 1.00 77.06 80 ARG A CA 1
ATOM 610 C C . ARG A 1 80 ? 13.406 13.339 -8.991 1.00 77.06 80 ARG A C 1
ATOM 612 O O . ARG A 1 80 ? 13.761 13.785 -10.077 1.00 77.06 80 ARG A O 1
ATOM 619 N N . ALA A 1 81 ? 13.935 13.758 -7.842 1.00 71.88 81 ALA A N 1
ATOM 620 C CA . ALA A 1 81 ? 15.049 14.702 -7.794 1.00 71.88 81 ALA A CA 1
ATOM 621 C C . ALA A 1 81 ? 16.361 14.079 -8.300 1.00 71.88 81 ALA A C 1
ATOM 623 O O . ALA A 1 81 ? 17.194 14.780 -8.873 1.00 71.88 81 ALA A O 1
ATOM 624 N N . GLU A 1 82 ? 16.532 12.769 -8.105 1.00 71.69 82 GLU A N 1
ATOM 625 C CA . GLU A 1 82 ? 17.726 12.026 -8.511 1.00 71.69 82 GLU A CA 1
ATOM 626 C C . GLU A 1 82 ? 17.724 11.644 -9.999 1.00 71.69 82 GLU A C 1
ATOM 628 O O . GLU A 1 82 ? 18.798 11.507 -10.588 1.00 71.69 82 GLU A O 1
ATOM 633 N N . ASP A 1 83 ? 16.550 11.501 -10.630 1.00 68.25 83 ASP A N 1
ATOM 634 C CA . ASP A 1 83 ? 16.451 11.093 -12.033 1.00 68.25 83 ASP A CA 1
ATOM 635 C C . ASP A 1 83 ? 15.290 11.757 -12.793 1.00 68.25 83 ASP A C 1
ATOM 637 O O . ASP A 1 83 ? 14.121 11.625 -12.435 1.00 68.25 83 ASP A O 1
ATOM 641 N N . GLN A 1 84 ? 15.618 12.444 -13.891 1.00 64.31 84 GLN A N 1
ATOM 642 C CA . GLN A 1 84 ? 14.646 13.126 -14.755 1.00 64.31 84 GLN A CA 1
ATOM 643 C C . GLN A 1 84 ? 14.109 12.238 -15.891 1.00 64.31 84 GLN A C 1
ATOM 645 O O . GLN A 1 84 ? 13.208 12.662 -16.613 1.00 64.31 84 GLN A O 1
ATOM 650 N N . ASN A 1 85 ? 14.642 11.024 -16.071 1.00 67.31 85 ASN A N 1
ATOM 651 C CA . ASN A 1 85 ? 14.266 10.093 -17.139 1.00 67.31 85 ASN A CA 1
ATOM 652 C C . ASN A 1 85 ? 13.444 8.908 -16.607 1.00 67.31 85 ASN A C 1
ATOM 654 O O . ASN A 1 85 ? 13.696 7.745 -16.931 1.00 67.31 85 ASN A O 1
ATOM 658 N N . LEU A 1 86 ? 12.477 9.207 -15.744 1.00 73.62 86 LEU A N 1
ATOM 659 C CA . LEU A 1 86 ? 11.527 8.223 -15.242 1.00 73.62 86 LEU A CA 1
ATOM 660 C C . LEU A 1 86 ? 10.386 8.070 -16.246 1.00 73.62 86 LEU A C 1
ATOM 662 O O . LEU A 1 86 ? 9.827 9.060 -16.714 1.00 73.62 86 LEU A O 1
ATOM 666 N N . ASP A 1 87 ? 9.954 6.833 -16.489 1.00 71.38 87 ASP A N 1
ATOM 667 C CA . ASP A 1 87 ? 8.739 6.547 -17.268 1.00 71.38 87 ASP A CA 1
ATOM 668 C C . ASP A 1 87 ? 7.450 6.882 -16.462 1.00 71.38 87 ASP A C 1
ATOM 670 O O . ASP A 1 87 ? 6.342 6.464 -16.804 1.00 71.38 87 ASP A O 1
ATOM 674 N N . GLY A 1 88 ? 7.593 7.645 -15.370 1.00 65.06 88 GLY A N 1
ATOM 675 C CA . GLY A 1 88 ? 6.565 8.031 -14.410 1.00 65.06 88 GLY A CA 1
ATOM 676 C C . GLY A 1 88 ? 5.770 9.252 -14.856 1.00 65.06 88 GLY A C 1
ATOM 677 O O . GLY A 1 88 ? 5.993 10.364 -14.388 1.00 65.06 88 GLY A O 1
ATOM 678 N N . GLY A 1 89 ? 4.821 9.032 -15.764 1.00 69.69 89 GLY A N 1
ATOM 679 C CA . GLY A 1 89 ? 3.809 10.019 -16.169 1.00 69.69 89 GLY A CA 1
ATOM 680 C C . GLY A 1 89 ? 2.377 9.597 -15.834 1.00 69.69 89 GLY A C 1
ATOM 681 O O . GLY A 1 89 ? 1.424 10.205 -16.319 1.00 69.69 89 GLY A O 1
ATOM 682 N N . PHE A 1 90 ? 2.212 8.523 -15.064 1.00 83.31 90 PHE A N 1
ATOM 683 C CA . PHE A 1 90 ? 0.899 7.980 -14.741 1.00 83.31 90 PHE A CA 1
ATOM 684 C C . PHE A 1 90 ? 0.201 8.810 -13.666 1.00 83.31 90 PHE A C 1
ATOM 686 O O . PHE A 1 90 ? 0.836 9.430 -12.814 1.00 83.31 90 PHE A O 1
ATOM 693 N N . GLN A 1 91 ? -1.124 8.834 -13.748 1.00 86.25 91 GLN A N 1
ATOM 694 C CA . GLN A 1 91 ? -1.985 9.514 -12.791 1.00 86.25 91 GLN A CA 1
ATOM 695 C C . GLN A 1 91 ? -2.687 8.479 -11.903 1.00 86.25 91 GLN A C 1
ATOM 697 O O . GLN A 1 91 ? -2.929 7.354 -12.356 1.00 86.25 91 GLN A O 1
ATOM 702 N N . PRO A 1 92 ? -3.087 8.857 -10.676 1.00 93.69 92 PRO A N 1
ATOM 703 C CA . PRO A 1 92 ? -3.971 8.037 -9.862 1.00 93.69 92 PRO A CA 1
ATOM 704 C C . PRO A 1 92 ? -5.205 7.581 -10.646 1.00 93.69 92 PRO A C 1
ATOM 706 O O . PRO A 1 92 ? -5.840 8.378 -11.338 1.00 93.69 92 PRO A O 1
ATOM 709 N N . GLY A 1 93 ? -5.561 6.305 -10.529 1.00 95.75 93 GLY A N 1
ATOM 710 C CA . GLY A 1 93 ? -6.710 5.721 -11.218 1.00 95.75 93 GLY A CA 1
ATOM 711 C C . GLY A 1 93 ? -6.491 5.439 -12.704 1.00 95.75 93 GLY A C 1
ATOM 712 O O . GLY A 1 93 ? -7.465 5.158 -13.400 1.00 95.75 93 GLY A O 1
ATOM 713 N N . ALA A 1 94 ? -5.253 5.520 -13.208 1.00 96.06 94 ALA A N 1
ATOM 714 C CA . ALA A 1 94 ? -4.955 5.221 -14.605 1.00 96.06 94 ALA A CA 1
ATOM 715 C C . ALA A 1 94 ? -5.436 3.816 -15.006 1.00 96.06 94 ALA A C 1
ATOM 717 O O . ALA A 1 94 ? -5.223 2.835 -14.288 1.00 96.06 94 ALA A O 1
ATOM 718 N N . ASP A 1 95 ? -6.054 3.723 -16.183 1.00 97.44 95 ASP A N 1
ATOM 719 C CA . ASP A 1 95 ? -6.355 2.444 -16.818 1.00 97.44 95 ASP A CA 1
ATOM 720 C C . ASP A 1 95 ? -5.100 1.927 -17.527 1.00 97.44 95 ASP A C 1
ATOM 722 O O . ASP A 1 95 ? -4.660 2.474 -18.541 1.00 97.44 95 ASP A O 1
ATOM 726 N N . LEU A 1 96 ? -4.497 0.897 -16.943 1.00 97.19 96 LEU A N 1
ATOM 727 C CA . LEU A 1 96 ? -3.283 0.244 -17.419 1.00 97.19 96 LEU A CA 1
ATOM 728 C C . LEU A 1 96 ? -3.523 -1.256 -17.624 1.00 97.19 96 LEU A C 1
ATOM 730 O O . LEU A 1 96 ? -2.577 -2.050 -17.589 1.00 97.19 96 LEU A O 1
ATOM 734 N N . MET A 1 97 ? -4.779 -1.664 -17.838 1.00 98.19 97 MET A N 1
ATOM 735 C CA . MET A 1 97 ? -5.109 -3.073 -18.029 1.00 98.19 97 MET A CA 1
ATOM 736 C C . MET A 1 97 ? -4.383 -3.624 -19.260 1.00 98.19 97 MET A C 1
ATOM 738 O O . MET A 1 97 ? -4.428 -3.050 -20.350 1.00 98.19 97 MET A O 1
ATOM 742 N N . GLY A 1 98 ? -3.671 -4.739 -19.090 1.00 98.00 98 GLY A N 1
ATOM 743 C CA . GLY A 1 98 ? -2.874 -5.354 -20.156 1.00 98.00 98 GLY A CA 1
ATOM 744 C C . GLY A 1 98 ? -1.715 -4.492 -20.677 1.00 98.00 98 GLY A C 1
ATOM 745 O O . GLY A 1 98 ? -1.143 -4.811 -21.726 1.00 98.00 98 GLY A O 1
ATOM 746 N N . ALA A 1 99 ? -1.359 -3.399 -19.991 1.00 97.69 99 ALA A N 1
ATOM 747 C CA . ALA A 1 99 ? -0.309 -2.495 -20.441 1.00 97.69 99 ALA A CA 1
ATOM 748 C C . ALA A 1 99 ? 1.050 -3.208 -20.541 1.00 97.69 99 ALA A C 1
ATOM 750 O O . ALA A 1 99 ? 1.405 -4.058 -19.723 1.00 97.69 99 ALA A O 1
ATOM 751 N N . ARG A 1 100 ? 1.842 -2.842 -21.554 1.00 97.56 100 ARG A N 1
ATOM 752 C CA . ARG A 1 100 ? 3.196 -3.371 -21.770 1.00 97.56 100 ARG A CA 1
ATOM 753 C C . ARG A 1 100 ? 4.222 -2.464 -21.098 1.00 97.56 100 ARG A C 1
ATOM 755 O O . ARG A 1 100 ? 4.748 -1.546 -21.724 1.00 97.56 100 ARG A O 1
ATOM 762 N N . LEU A 1 101 ? 4.490 -2.736 -19.828 1.00 96.50 101 LEU A N 1
ATOM 763 C CA . LEU A 1 101 ? 5.345 -1.938 -18.950 1.00 96.50 101 LEU A CA 1
ATOM 764 C C . LEU A 1 101 ? 6.602 -2.697 -18.495 1.00 96.50 101 LEU A C 1
ATOM 766 O O . LEU A 1 101 ? 7.191 -2.321 -17.490 1.00 96.50 101 LEU A O 1
ATOM 770 N N . ALA A 1 102 ? 7.010 -3.754 -19.201 1.00 97.81 102 ALA A N 1
ATOM 771 C CA . ALA A 1 102 ? 8.167 -4.570 -18.836 1.00 97.81 102 ALA A CA 1
ATOM 772 C C . ALA A 1 102 ? 9.486 -3.791 -18.965 1.00 97.81 102 ALA A C 1
ATOM 774 O O . ALA A 1 102 ? 9.669 -3.039 -19.927 1.00 97.81 102 ALA A O 1
ATOM 775 N N . ASN A 1 103 ? 10.417 -4.030 -18.038 1.00 96.94 103 ASN A N 1
ATOM 776 C CA . ASN A 1 103 ? 11.734 -3.385 -17.937 1.00 96.94 103 ASN A CA 1
ATOM 777 C C . ASN A 1 103 ? 11.670 -1.849 -17.894 1.00 96.94 103 ASN A C 1
ATOM 779 O O . ASN A 1 103 ? 12.589 -1.165 -18.349 1.00 96.94 103 ASN A O 1
ATOM 783 N N . ARG A 1 104 ? 10.561 -1.299 -17.394 1.00 94.69 104 ARG A N 1
ATOM 784 C CA . ARG A 1 104 ? 10.369 0.146 -17.254 1.00 94.69 104 ARG A CA 1
ATOM 785 C C . ARG A 1 104 ? 10.927 0.616 -15.924 1.00 94.69 104 ARG A C 1
ATOM 787 O O . ARG A 1 104 ? 10.820 -0.080 -14.914 1.00 94.69 104 ARG A O 1
ATOM 794 N N . ARG A 1 105 ? 11.464 1.833 -15.916 1.00 93.50 105 ARG A N 1
ATOM 795 C CA . ARG A 1 105 ? 11.855 2.500 -14.679 1.00 93.50 105 ARG A CA 1
ATOM 796 C C . ARG A 1 105 ? 10.711 3.379 -14.209 1.00 93.50 105 ARG A C 1
ATOM 798 O O . ARG A 1 105 ? 10.561 4.517 -14.647 1.00 93.50 105 ARG A O 1
ATOM 805 N N . LEU A 1 106 ? 9.878 2.799 -13.356 1.00 93.75 106 LEU A N 1
ATOM 806 C CA . LEU A 1 106 ? 8.676 3.428 -12.825 1.00 93.75 106 LEU A CA 1
ATOM 807 C C . LEU A 1 106 ? 8.897 3.974 -11.416 1.00 93.75 106 LEU A C 1
ATOM 809 O O . LEU A 1 106 ? 7.933 4.438 -10.813 1.00 93.75 106 LEU A O 1
ATOM 813 N N . CYS A 1 107 ? 10.120 3.934 -10.882 1.00 92.19 107 CYS A N 1
ATOM 814 C CA . CYS A 1 107 ? 10.376 4.331 -9.508 1.00 92.19 107 CYS A CA 1
ATOM 815 C C . CYS A 1 107 ? 9.855 5.743 -9.194 1.00 92.19 107 CYS A C 1
ATOM 817 O O . CYS A 1 107 ? 9.913 6.656 -10.017 1.00 92.19 107 CYS A O 1
ATOM 819 N N . GLY A 1 108 ? 9.246 5.894 -8.019 1.00 92.19 108 GLY A N 1
ATOM 820 C CA . GLY A 1 108 ? 8.599 7.139 -7.603 1.00 92.19 108 GLY A CA 1
ATOM 821 C C . GLY A 1 108 ? 7.298 7.501 -8.342 1.00 92.19 108 GLY A C 1
ATOM 822 O O . GLY A 1 108 ? 6.792 8.610 -8.154 1.00 92.19 108 GLY A O 1
ATOM 823 N N . SER A 1 109 ? 6.743 6.616 -9.180 1.00 93.44 109 SER A N 1
ATOM 824 C CA . SER A 1 109 ? 5.453 6.857 -9.847 1.00 93.44 109 SER A CA 1
ATOM 825 C C . SER A 1 109 ? 4.279 6.816 -8.872 1.00 93.44 109 SER A C 1
ATOM 827 O O . SER A 1 109 ? 4.276 6.073 -7.890 1.00 93.44 109 SER A O 1
ATOM 829 N N . ASP A 1 110 ? 3.243 7.584 -9.193 1.00 94.50 110 ASP A N 1
ATOM 830 C CA . ASP A 1 110 ? 1.964 7.557 -8.494 1.00 94.50 110 ASP A CA 1
ATOM 831 C C . ASP A 1 110 ? 0.968 6.673 -9.266 1.00 94.50 110 ASP A C 1
ATOM 833 O O . ASP A 1 110 ? 0.406 7.090 -10.280 1.00 94.50 110 ASP A O 1
ATOM 837 N N . LEU A 1 111 ? 0.783 5.432 -8.802 1.00 96.75 111 LEU A N 1
ATOM 838 C CA . LEU A 1 111 ? -0.145 4.447 -9.374 1.00 96.75 111 LEU A CA 1
ATOM 839 C C . LEU A 1 111 ? -1.305 4.132 -8.421 1.00 96.75 111 LEU A C 1
ATOM 841 O O . LEU A 1 111 ? -1.932 3.071 -8.518 1.00 96.75 111 LEU A O 1
ATOM 845 N N . ARG A 1 112 ? -1.628 5.055 -7.509 1.00 96.88 112 ARG A N 1
ATOM 846 C CA . ARG A 1 112 ? -2.741 4.885 -6.569 1.00 96.88 112 ARG A CA 1
ATOM 847 C C . ARG A 1 112 ? -4.032 4.594 -7.314 1.00 96.88 112 ARG A C 1
ATOM 849 O O . ARG A 1 112 ? -4.406 5.331 -8.221 1.00 96.88 112 ARG A O 1
ATOM 856 N N . GLY A 1 113 ? -4.731 3.533 -6.931 1.00 97.62 113 GLY A N 1
ATOM 857 C CA . GLY A 1 113 ? -5.991 3.136 -7.563 1.00 97.62 113 GLY A CA 1
ATOM 858 C C . GLY A 1 113 ? -5.890 2.750 -9.044 1.00 97.62 113 GLY A C 1
ATOM 859 O O . GLY A 1 113 ? -6.930 2.601 -9.679 1.00 97.62 113 GLY A O 1
ATOM 860 N N . ALA A 1 114 ? -4.689 2.622 -9.619 1.00 98.19 114 ALA A N 1
ATOM 861 C CA . ALA A 1 114 ? -4.532 2.257 -11.023 1.00 98.19 114 ALA A CA 1
ATOM 862 C C . ALA A 1 114 ? -5.037 0.830 -11.288 1.00 98.19 114 ALA A C 1
ATOM 864 O O . ALA A 1 114 ? -4.869 -0.076 -10.464 1.00 98.19 114 ALA A O 1
ATOM 865 N N . TYR A 1 115 ? -5.614 0.618 -12.469 1.00 98.31 115 TYR A N 1
ATOM 866 C CA . TYR A 1 115 ? -6.043 -0.700 -12.925 1.00 98.31 115 TYR A CA 1
ATOM 867 C C . TYR A 1 115 ? -4.895 -1.377 -13.673 1.00 98.31 115 TYR A C 1
ATOM 869 O O . TYR A 1 115 ? -4.699 -1.135 -14.857 1.00 98.31 115 TYR A O 1
ATOM 877 N N . LEU A 1 116 ? -4.137 -2.236 -12.993 1.00 98.50 116 LEU A N 1
ATOM 878 C CA . LEU A 1 116 ? -2.982 -2.961 -13.543 1.00 98.50 116 LEU A CA 1
ATOM 879 C C . LEU A 1 116 ? -3.326 -4.414 -13.901 1.00 98.50 116 LEU A C 1
ATOM 881 O O . LEU A 1 116 ? -2.444 -5.267 -14.003 1.00 98.50 116 LEU A O 1
ATOM 885 N N . ILE A 1 117 ? -4.612 -4.710 -14.098 1.00 98.75 117 ILE A N 1
ATOM 886 C CA . ILE A 1 117 ? -5.102 -6.065 -14.351 1.00 98.75 117 ILE A CA 1
ATOM 887 C C . ILE A 1 117 ? -4.428 -6.623 -15.609 1.00 98.75 117 ILE A C 1
ATOM 889 O O . ILE A 1 117 ? -4.555 -6.051 -16.693 1.00 98.75 117 ILE A O 1
ATOM 893 N N . GLY A 1 118 ? -3.694 -7.728 -15.478 1.00 98.62 118 GLY A N 1
ATOM 894 C CA . GLY A 1 118 ? -2.966 -8.335 -16.598 1.00 98.62 118 GLY A CA 1
ATOM 895 C C . GLY A 1 118 ? -1.810 -7.497 -17.165 1.00 98.62 118 GLY A C 1
ATOM 896 O O . GLY A 1 118 ? -1.281 -7.843 -18.222 1.00 98.62 118 GLY A O 1
ATOM 897 N N . ALA A 1 119 ? -1.432 -6.381 -16.531 1.00 98.56 119 ALA A N 1
ATOM 898 C CA . ALA A 1 119 ? -0.328 -5.547 -16.995 1.00 98.56 119 ALA A CA 1
ATOM 899 C C . ALA A 1 119 ? 0.999 -6.309 -16.891 1.00 98.56 119 ALA A C 1
ATOM 901 O O . ALA A 1 119 ? 1.263 -6.995 -15.903 1.00 98.56 119 ALA A O 1
ATOM 902 N N . ASN A 1 120 ? 1.862 -6.169 -17.896 1.00 98.69 120 ASN A N 1
ATOM 903 C CA . ASN A 1 120 ? 3.197 -6.747 -17.854 1.00 98.69 120 ASN A CA 1
ATOM 904 C C . ASN A 1 120 ? 4.182 -5.740 -17.259 1.00 98.69 120 ASN A C 1
ATOM 906 O O . ASN A 1 120 ? 4.563 -4.798 -17.945 1.00 98.69 120 ASN A O 1
ATOM 910 N N . LEU A 1 121 ? 4.600 -5.967 -16.016 1.00 98.50 121 LEU A N 1
ATOM 911 C CA . LEU A 1 121 ? 5.573 -5.186 -15.243 1.00 98.50 121 LEU A CA 1
ATOM 912 C C . LEU A 1 121 ? 6.876 -5.977 -15.006 1.00 98.50 121 LEU A C 1
ATOM 914 O O . LEU A 1 121 ? 7.653 -5.653 -14.109 1.00 98.50 121 LEU A O 1
ATOM 918 N N . SER A 1 122 ? 7.112 -7.040 -15.781 1.00 98.75 122 SER A N 1
ATOM 919 C CA . SER A 1 122 ? 8.253 -7.936 -15.573 1.00 98.75 122 SER A CA 1
ATOM 920 C C . SER A 1 122 ? 9.575 -7.176 -15.701 1.00 98.75 122 SER A C 1
ATOM 922 O O . SER A 1 122 ? 9.768 -6.424 -16.658 1.00 98.75 122 SER A O 1
ATOM 924 N N . GLY A 1 123 ? 10.484 -7.377 -14.747 1.00 98.38 123 GLY A N 1
ATOM 925 C CA . GLY A 1 123 ? 11.793 -6.720 -14.701 1.00 98.38 123 GLY A CA 1
ATOM 926 C C . GLY A 1 123 ? 11.758 -5.210 -14.445 1.00 98.38 123 GLY A C 1
ATOM 927 O O . GLY A 1 123 ? 12.785 -4.554 -14.598 1.00 98.38 123 GLY A O 1
ATOM 928 N N . SER A 1 124 ? 10.602 -4.635 -14.110 1.00 97.62 124 SER A N 1
ATOM 929 C CA . SER A 1 124 ? 10.477 -3.192 -13.894 1.00 97.62 124 SER A CA 1
ATOM 930 C C . SER A 1 124 ? 10.953 -2.771 -12.507 1.00 97.62 124 SER A C 1
ATOM 932 O O . SER A 1 124 ? 10.777 -3.491 -11.522 1.00 97.62 124 SER A O 1
ATOM 934 N N . ASP A 1 125 ? 11.527 -1.573 -12.437 1.00 96.06 125 ASP A N 1
ATOM 935 C CA . ASP A 1 125 ? 11.871 -0.911 -11.181 1.00 96.06 125 ASP A CA 1
ATOM 936 C C . ASP A 1 125 ? 10.629 -0.182 -10.653 1.00 96.06 125 ASP A C 1
ATOM 938 O O . ASP A 1 125 ? 10.156 0.784 -11.261 1.00 96.06 125 ASP A O 1
ATOM 942 N N . LEU A 1 126 ? 10.089 -0.685 -9.541 1.00 96.56 126 LEU A N 1
ATOM 943 C CA . LEU A 1 126 ? 8.896 -0.187 -8.854 1.00 96.56 126 LEU A CA 1
ATOM 944 C C . LEU A 1 126 ? 9.240 0.347 -7.448 1.00 96.56 126 LEU A C 1
ATOM 946 O O . LEU A 1 126 ? 8.367 0.453 -6.578 1.00 96.56 126 LEU A O 1
ATOM 950 N N . ILE A 1 127 ? 10.504 0.708 -7.205 1.00 95.00 127 ILE A N 1
ATOM 951 C CA . ILE A 1 127 ? 10.936 1.320 -5.945 1.00 95.00 127 ILE A CA 1
ATOM 952 C C . ILE A 1 127 ? 10.170 2.625 -5.705 1.00 95.00 127 ILE A C 1
ATOM 954 O O . ILE A 1 127 ? 10.036 3.462 -6.594 1.00 95.00 127 ILE A O 1
ATOM 958 N N . ALA A 1 128 ? 9.666 2.811 -4.482 1.00 94.62 128 ALA A N 1
ATOM 959 C CA . ALA A 1 128 ? 8.895 3.988 -4.078 1.00 94.62 128 ALA A CA 1
ATOM 960 C C . ALA A 1 128 ? 7.663 4.294 -4.951 1.00 94.62 128 ALA A C 1
ATOM 962 O O . ALA A 1 128 ? 7.138 5.402 -4.896 1.00 94.62 128 ALA A O 1
ATOM 963 N N . VAL A 1 129 ? 7.177 3.331 -5.739 1.00 96.00 129 VAL A N 1
ATOM 964 C CA . VAL A 1 129 ? 5.892 3.471 -6.428 1.00 96.00 129 VAL A CA 1
ATOM 965 C C . VAL A 1 129 ? 4.771 3.385 -5.410 1.00 96.00 129 VAL A C 1
ATOM 967 O O . VAL A 1 129 ? 4.753 2.473 -4.581 1.00 96.00 129 VAL A O 1
ATOM 970 N N . ASP A 1 130 ? 3.829 4.318 -5.490 1.00 97.12 130 ASP A N 1
ATOM 971 C CA . ASP A 1 130 ? 2.619 4.271 -4.680 1.00 97.12 130 ASP A CA 1
ATOM 972 C C . ASP A 1 130 ? 1.571 3.363 -5.327 1.00 97.12 130 ASP A C 1
ATOM 974 O O . ASP A 1 130 ? 1.079 3.651 -6.420 1.00 97.12 130 ASP A O 1
ATOM 978 N N . LEU A 1 131 ? 1.260 2.254 -4.650 1.00 97.94 131 LEU A N 1
ATOM 979 C CA . LEU A 1 131 ? 0.302 1.235 -5.084 1.00 97.94 131 LEU A CA 1
ATOM 980 C C . LEU A 1 131 ? -0.943 1.186 -4.187 1.00 97.94 131 LEU A C 1
ATOM 982 O O . LEU A 1 131 ? -1.689 0.199 -4.237 1.00 97.94 131 LEU A O 1
ATOM 986 N N . LEU A 1 132 ? -1.200 2.227 -3.382 1.00 97.44 132 LEU A N 1
ATOM 987 C CA . LEU A 1 132 ? -2.382 2.284 -2.522 1.00 97.44 132 LEU A CA 1
ATOM 988 C C . LEU A 1 132 ? -3.654 2.088 -3.359 1.00 97.44 132 LEU A C 1
ATOM 990 O O . LEU A 1 132 ? -3.979 2.885 -4.241 1.00 97.44 132 LEU A O 1
ATOM 994 N N . GLY A 1 133 ? -4.377 1.002 -3.086 1.00 96.75 133 GLY A N 1
ATOM 995 C CA . GLY A 1 133 ? -5.623 0.663 -3.776 1.00 96.75 133 GLY A CA 1
ATOM 996 C C . GLY A 1 133 ? -5.480 0.250 -5.246 1.00 96.75 133 GLY A C 1
ATOM 997 O O . GLY A 1 133 ? -6.501 0.107 -5.913 1.00 96.75 133 GLY A O 1
ATOM 998 N N . ALA A 1 134 ? -4.264 0.061 -5.770 1.00 98.25 134 ALA A N 1
ATOM 999 C CA . ALA A 1 134 ? -4.062 -0.413 -7.139 1.00 98.25 134 ALA A CA 1
ATOM 1000 C C . ALA A 1 134 ? -4.570 -1.855 -7.318 1.00 98.25 134 ALA A C 1
ATOM 1002 O O . ALA A 1 134 ? -4.391 -2.708 -6.441 1.00 98.25 134 ALA A O 1
ATOM 1003 N N . ASP A 1 135 ? -5.166 -2.148 -8.472 1.00 98.56 135 ASP A N 1
ATOM 1004 C CA . ASP A 1 135 ? -5.664 -3.482 -8.804 1.00 98.56 135 ASP A CA 1
ATOM 1005 C C . ASP A 1 135 ? -4.614 -4.272 -9.589 1.00 98.56 135 ASP A C 1
ATOM 1007 O O . ASP A 1 135 ? -4.400 -4.034 -10.776 1.00 98.56 135 ASP A O 1
ATOM 1011 N N . LEU A 1 136 ? -3.965 -5.220 -8.912 1.00 98.69 136 LEU A N 1
ATOM 1012 C CA . LEU A 1 136 ? -2.858 -6.021 -9.441 1.00 98.69 136 LEU A CA 1
ATOM 1013 C C . LEU A 1 136 ? -3.277 -7.429 -9.900 1.00 98.69 136 LEU A C 1
ATOM 1015 O O . LEU A 1 136 ? -2.419 -8.289 -10.098 1.00 98.69 136 LEU A O 1
ATOM 1019 N N . ARG A 1 137 ? -4.579 -7.701 -10.071 1.00 98.62 137 ARG A N 1
ATOM 1020 C CA . ARG A 1 137 ? -5.056 -9.036 -10.479 1.00 98.62 137 ARG A CA 1
ATOM 1021 C C . ARG A 1 137 ? -4.424 -9.479 -11.805 1.00 98.62 137 ARG A C 1
ATOM 1023 O O . ARG A 1 137 ? -4.645 -8.864 -12.843 1.00 98.62 137 ARG A O 1
ATOM 1030 N N . GLY A 1 138 ? -3.650 -10.560 -11.778 1.00 98.44 138 GLY A N 1
ATOM 1031 C CA . GLY A 1 138 ? -2.936 -11.092 -12.944 1.00 98.44 138 GLY A CA 1
ATOM 1032 C C . GLY A 1 138 ? -1.821 -10.187 -13.482 1.00 98.44 138 GLY A C 1
ATOM 1033 O O . GLY A 1 138 ? -1.347 -10.415 -14.591 1.00 98.44 138 GLY A O 1
ATOM 1034 N N . ALA A 1 139 ? -1.415 -9.141 -12.754 1.00 98.75 139 ALA A N 1
ATOM 1035 C CA . ALA A 1 139 ? -0.252 -8.346 -13.135 1.00 98.75 139 ALA A CA 1
ATOM 1036 C C . ALA A 1 139 ? 1.011 -9.223 -13.094 1.00 98.75 139 ALA A C 1
ATOM 1038 O O . ALA A 1 139 ? 1.224 -9.956 -12.128 1.00 98.75 139 ALA A O 1
ATOM 1039 N N . GLN A 1 140 ? 1.852 -9.139 -14.125 1.00 98.81 140 GLN A N 1
ATOM 1040 C CA . GLN A 1 140 ? 3.078 -9.935 -14.242 1.00 98.81 140 GLN A CA 1
ATOM 1041 C C . GLN A 1 140 ? 4.257 -9.145 -13.666 1.00 98.81 140 GLN A C 1
ATOM 1043 O O . GLN A 1 140 ? 4.683 -8.155 -14.254 1.00 98.81 140 GLN A O 1
ATOM 1048 N N . LEU A 1 141 ? 4.789 -9.590 -12.531 1.00 98.75 141 LEU A N 1
ATOM 1049 C CA . LEU A 1 141 ? 5.845 -8.966 -11.724 1.00 98.75 141 LEU A CA 1
ATOM 1050 C C . LEU A 1 141 ? 7.151 -9.784 -11.717 1.00 98.75 141 LEU A C 1
ATOM 1052 O O . LEU A 1 141 ? 8.008 -9.558 -10.862 1.00 98.75 141 LEU A O 1
ATOM 1056 N N . HIS A 1 142 ? 7.321 -10.747 -12.629 1.00 98.62 142 HIS A N 1
ATOM 1057 C CA . HIS A 1 142 ? 8.509 -11.609 -12.709 1.00 98.62 142 HIS A CA 1
ATOM 1058 C C . HIS A 1 142 ? 9.796 -10.770 -12.728 1.00 98.62 142 HIS A C 1
ATOM 1060 O O . HIS A 1 142 ? 9.974 -9.921 -13.607 1.00 98.62 142 HIS A O 1
ATOM 1066 N N . GLY A 1 143 ? 10.675 -10.964 -11.741 1.00 98.44 143 GLY A N 1
ATOM 1067 C CA . GLY A 1 143 ? 11.918 -10.200 -11.596 1.00 98.44 143 GLY A CA 1
ATOM 1068 C C . GLY A 1 143 ? 11.769 -8.686 -11.372 1.00 98.44 143 GLY A C 1
ATOM 1069 O O . GLY A 1 143 ? 12.767 -7.980 -11.477 1.00 98.44 143 GLY A O 1
ATOM 1070 N N . ALA A 1 144 ? 10.566 -8.171 -11.100 1.00 98.56 144 ALA A N 1
ATOM 1071 C CA . ALA A 1 144 ? 10.354 -6.760 -10.778 1.00 98.56 144 ALA A CA 1
ATOM 1072 C C . ALA A 1 144 ? 10.848 -6.426 -9.359 1.00 98.56 144 ALA A C 1
ATOM 1074 O O . ALA A 1 144 ? 10.806 -7.275 -8.461 1.00 98.56 144 ALA A O 1
ATOM 1075 N N . ASP A 1 145 ? 11.269 -5.179 -9.140 1.00 98.44 145 ASP A N 1
ATOM 1076 C CA . ASP A 1 145 ? 11.693 -4.703 -7.821 1.00 98.44 145 ASP A CA 1
ATOM 1077 C C . ASP A 1 145 ? 10.610 -3.847 -7.156 1.00 98.44 145 ASP A C 1
ATOM 1079 O O . ASP A 1 145 ? 10.480 -2.660 -7.444 1.00 98.44 145 ASP A O 1
ATOM 1083 N N . LEU A 1 146 ? 9.849 -4.449 -6.235 1.00 98.25 146 LEU A N 1
ATOM 1084 C CA . LEU A 1 146 ? 8.880 -3.769 -5.368 1.00 98.25 146 LEU A CA 1
ATOM 1085 C C . LEU A 1 146 ? 9.391 -3.627 -3.928 1.00 98.25 146 LEU A C 1
ATOM 1087 O O . LEU A 1 146 ? 8.604 -3.301 -3.039 1.00 98.25 146 LEU A O 1
ATOM 1091 N N . SER A 1 147 ? 10.679 -3.869 -3.657 1.00 97.50 147 SER A N 1
ATOM 1092 C CA . SER A 1 147 ? 11.238 -3.955 -2.293 1.00 97.50 147 SER A CA 1
ATOM 1093 C C . SER A 1 147 ? 10.927 -2.741 -1.415 1.00 97.50 147 SER A C 1
ATOM 1095 O O . SER A 1 147 ? 10.817 -2.853 -0.192 1.00 97.50 147 SER A O 1
ATOM 1097 N N . LYS A 1 148 ? 10.743 -1.581 -2.050 1.00 96.31 148 LYS A N 1
ATOM 1098 C CA . LYS A 1 148 ? 10.396 -0.307 -1.419 1.00 96.31 148 LYS A CA 1
ATOM 1099 C C . LYS A 1 148 ? 9.117 0.318 -1.978 1.00 96.31 148 LYS A C 1
ATOM 1101 O O . LYS A 1 148 ? 8.912 1.513 -1.768 1.00 96.31 148 LYS A O 1
ATOM 1106 N N . ALA A 1 149 ? 8.261 -0.441 -2.659 1.00 97.06 149 ALA A N 1
ATOM 1107 C CA . ALA A 1 149 ? 6.935 0.046 -3.037 1.00 97.06 149 ALA A CA 1
ATOM 1108 C C . ALA A 1 149 ? 6.159 0.510 -1.790 1.00 97.06 149 ALA A C 1
ATOM 1110 O O . ALA A 1 149 ? 6.426 0.038 -0.673 1.00 97.06 149 ALA A O 1
ATOM 1111 N N . LEU A 1 150 ? 5.251 1.463 -1.983 1.00 97.12 150 LEU A N 1
ATOM 1112 C CA . LEU A 1 150 ? 4.457 2.070 -0.921 1.00 97.12 150 LEU A CA 1
ATOM 1113 C C . LEU A 1 150 ? 3.056 1.468 -0.899 1.00 97.12 150 LEU A C 1
ATOM 1115 O O . LEU A 1 150 ? 2.431 1.283 -1.946 1.00 97.12 150 LEU A O 1
ATOM 1119 N N . TYR A 1 151 ? 2.578 1.176 0.309 1.00 97.50 151 TYR A N 1
ATOM 1120 C CA . TYR A 1 151 ? 1.197 0.779 0.608 1.00 97.50 151 TYR A CA 1
ATOM 1121 C C . TYR A 1 151 ? 0.712 -0.464 -0.142 1.00 97.50 151 TYR A C 1
ATOM 1123 O O . TYR A 1 151 ? -0.482 -0.668 -0.355 1.00 97.50 151 TYR A O 1
ATOM 1131 N N . LEU A 1 152 ? 1.658 -1.327 -0.505 1.00 97.12 152 LEU A N 1
ATOM 1132 C CA . LEU A 1 152 ? 1.399 -2.630 -1.087 1.00 97.12 152 LEU A CA 1
ATOM 1133 C C . LEU A 1 152 ? 0.938 -3.617 -0.007 1.00 97.12 152 LEU A C 1
ATOM 1135 O O . LEU A 1 152 ? 1.524 -3.713 1.077 1.00 97.12 152 LEU A O 1
ATOM 1139 N N . THR A 1 153 ? -0.089 -4.394 -0.332 1.00 96.62 153 THR A N 1
ATOM 1140 C CA . THR A 1 153 ? -0.732 -5.336 0.589 1.00 96.62 153 THR A CA 1
ATOM 1141 C C . THR A 1 153 ? -0.534 -6.791 0.168 1.00 96.62 153 THR A C 1
ATOM 1143 O O . THR A 1 153 ? -0.323 -7.107 -1.005 1.00 96.62 153 THR A O 1
ATOM 1146 N N . GLN A 1 154 ? -0.656 -7.714 1.126 1.00 97.06 154 GLN A N 1
ATOM 1147 C CA . GLN A 1 154 ? -0.573 -9.147 0.833 1.00 97.06 154 GLN A CA 1
ATOM 1148 C C . GLN A 1 154 ? -1.647 -9.616 -0.170 1.00 97.06 154 GLN A C 1
ATOM 1150 O O . GLN A 1 154 ? -1.297 -10.366 -1.077 1.00 97.06 154 GLN A O 1
ATOM 1155 N N . PRO A 1 155 ? -2.926 -9.186 -0.094 1.00 96.94 155 PRO A N 1
ATOM 1156 C CA . PRO A 1 155 ? -3.925 -9.562 -1.096 1.00 96.94 155 PRO A CA 1
ATOM 1157 C C . PRO A 1 155 ? -3.586 -9.104 -2.518 1.00 96.94 155 PRO A C 1
ATOM 1159 O O . PRO A 1 155 ? -3.829 -9.858 -3.456 1.00 96.94 155 PRO A O 1
ATOM 1162 N N . GLN A 1 156 ? -3.001 -7.912 -2.687 1.00 98.12 156 GLN A N 1
ATOM 1163 C CA . GLN A 1 156 ? -2.538 -7.445 -3.998 1.00 98.12 156 GLN A CA 1
ATOM 1164 C C . GLN A 1 156 ? -1.452 -8.366 -4.567 1.00 98.12 156 GLN A C 1
ATOM 1166 O O . GLN A 1 156 ? -1.518 -8.741 -5.734 1.00 98.12 156 GLN A O 1
ATOM 1171 N N . ILE A 1 157 ? -0.497 -8.781 -3.731 1.00 98.31 157 ILE A N 1
ATOM 1172 C CA . ILE A 1 157 ? 0.571 -9.706 -4.123 1.00 98.31 157 ILE A CA 1
ATOM 1173 C C . ILE A 1 157 ? 0.049 -11.115 -4.409 1.00 98.31 157 ILE A C 1
ATOM 1175 O O . ILE A 1 157 ? 0.413 -11.708 -5.420 1.00 98.31 157 ILE A O 1
ATOM 1179 N N . ASN A 1 158 ? -0.868 -11.627 -3.590 1.00 98.38 158 ASN A N 1
ATOM 1180 C CA . ASN A 1 158 ? -1.510 -12.923 -3.822 1.00 98.38 158 ASN A CA 1
ATOM 1181 C C . ASN A 1 158 ? -2.274 -12.975 -5.152 1.00 98.38 158 ASN A C 1
ATOM 1183 O O . ASN A 1 158 ? -2.434 -14.050 -5.721 1.00 98.38 158 ASN A O 1
ATOM 1187 N N . ALA A 1 159 ? -2.778 -11.832 -5.620 1.00 98.19 159 ALA A N 1
ATOM 1188 C CA . ALA A 1 159 ? -3.528 -11.724 -6.863 1.00 98.19 159 ALA A CA 1
ATOM 1189 C C . ALA A 1 159 ? -2.644 -11.537 -8.108 1.00 98.19 159 ALA A C 1
ATOM 1191 O O . ALA A 1 159 ? -3.160 -11.648 -9.220 1.00 98.19 159 ALA A O 1
ATOM 1192 N N . ALA A 1 160 ? -1.356 -11.240 -7.933 1.00 98.56 160 ALA A N 1
ATOM 1193 C CA . ALA A 1 160 ? -0.398 -11.035 -9.010 1.00 98.56 160 ALA A CA 1
ATOM 1194 C C . ALA A 1 160 ? 0.425 -12.305 -9.294 1.00 98.56 160 ALA A C 1
ATOM 1196 O O . ALA A 1 160 ? 0.415 -13.280 -8.531 1.00 98.56 160 ALA A O 1
ATOM 1197 N N . GLU A 1 161 ? 1.159 -12.271 -10.399 1.00 98.56 161 GLU A N 1
ATOM 1198 C CA . GLU A 1 161 ? 2.079 -13.321 -10.834 1.00 98.56 161 GLU A CA 1
ATOM 1199 C C . GLU A 1 161 ? 3.510 -12.810 -10.673 1.00 98.56 161 GLU A C 1
ATOM 1201 O O . GLU A 1 161 ? 3.860 -11.775 -11.232 1.00 98.56 161 GLU A O 1
ATOM 1206 N N . GLY A 1 162 ? 4.344 -13.501 -9.906 1.00 97.88 162 GLY A N 1
ATOM 1207 C CA . GLY A 1 162 ? 5.749 -13.149 -9.708 1.00 97.88 162 GLY A CA 1
ATOM 1208 C C . GLY A 1 162 ? 6.632 -14.384 -9.787 1.00 97.88 162 GLY A C 1
ATOM 1209 O O . GLY A 1 162 ? 6.168 -15.452 -10.168 1.00 97.88 162 GLY A O 1
ATOM 1210 N N . ASP A 1 163 ? 7.906 -14.224 -9.441 1.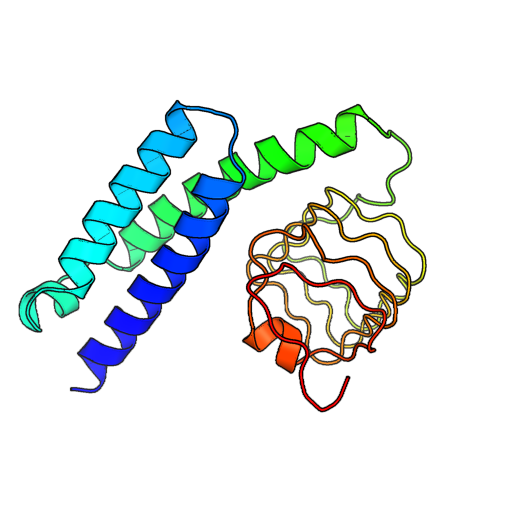00 98.06 163 ASP A N 1
ATOM 1211 C CA . ASP A 1 163 ? 8.860 -15.329 -9.356 1.00 98.06 163 ASP A CA 1
ATOM 1212 C C . ASP A 1 163 ? 9.763 -15.198 -8.110 1.00 98.06 163 ASP A C 1
ATOM 1214 O O . ASP A 1 163 ? 9.689 -14.201 -7.373 1.00 98.06 163 ASP A O 1
ATOM 1218 N N . PRO A 1 164 ? 10.671 -16.157 -7.837 1.00 97.38 164 PRO A N 1
ATOM 1219 C CA . PRO A 1 164 ? 11.592 -16.046 -6.708 1.00 97.38 164 PRO A CA 1
ATOM 1220 C C . PRO A 1 164 ? 12.520 -14.824 -6.779 1.00 97.38 164 PRO A C 1
ATOM 1222 O O . PRO A 1 164 ? 13.071 -14.425 -5.749 1.00 97.38 164 PRO A O 1
ATOM 1225 N N . LYS A 1 165 ? 12.696 -14.224 -7.966 1.00 97.94 165 LYS A N 1
ATOM 1226 C CA . LYS A 1 165 ? 13.527 -13.032 -8.183 1.00 97.94 165 LYS A CA 1
ATOM 1227 C C . LYS A 1 165 ? 12.763 -11.733 -7.945 1.00 97.94 165 LYS A C 1
ATOM 1229 O O . LYS A 1 165 ? 13.415 -10.725 -7.694 1.00 97.94 165 LYS A O 1
ATOM 1234 N N . THR A 1 166 ? 11.429 -11.741 -7.984 1.00 98.50 166 THR A N 1
ATOM 1235 C CA . THR A 1 166 ? 10.608 -10.578 -7.636 1.00 98.50 166 THR A CA 1
ATOM 1236 C C . THR A 1 166 ? 10.943 -10.120 -6.217 1.00 98.50 166 THR A C 1
ATOM 1238 O O . THR A 1 166 ? 10.861 -10.890 -5.250 1.00 98.50 166 THR A O 1
ATOM 1241 N N . LEU A 1 167 ? 11.340 -8.861 -6.065 1.00 98.62 167 LEU A N 1
ATOM 1242 C CA . LEU A 1 167 ? 11.697 -8.300 -4.765 1.00 98.62 167 LEU A CA 1
ATOM 1243 C C . LEU A 1 167 ? 10.455 -7.678 -4.133 1.00 98.62 167 LEU A C 1
ATOM 1245 O O . LEU A 1 167 ? 9.753 -6.898 -4.765 1.00 98.62 167 LEU A O 1
ATOM 1249 N N . LEU A 1 168 ? 10.176 -8.045 -2.883 1.00 98.44 168 LEU A N 1
ATOM 1250 C CA . LEU A 1 168 ? 9.021 -7.569 -2.125 1.00 98.44 168 LEU A CA 1
ATOM 1251 C C . LEU A 1 168 ? 9.480 -6.820 -0.873 1.00 98.44 168 LEU A C 1
ATOM 1253 O O . LEU A 1 168 ? 10.573 -7.102 -0.370 1.00 98.44 168 LEU A O 1
ATOM 1257 N N . PRO A 1 169 ? 8.653 -5.910 -0.331 1.00 96.69 169 PRO A N 1
ATOM 1258 C CA . PRO A 1 169 ? 8.874 -5.361 0.998 1.00 96.69 169 PRO A CA 1
ATOM 1259 C C . PRO A 1 169 ? 8.968 -6.490 2.038 1.00 96.69 169 PRO A C 1
ATOM 1261 O O . PRO A 1 169 ? 8.210 -7.457 1.948 1.00 96.69 169 PRO A O 1
ATOM 1264 N N . PRO A 1 170 ? 9.827 -6.368 3.066 1.00 92.88 170 PRO A N 1
ATOM 1265 C CA . PRO A 1 170 ? 10.144 -7.463 3.994 1.00 92.88 170 PRO A CA 1
ATOM 1266 C C . PRO A 1 170 ? 8.946 -7.982 4.806 1.00 92.88 170 PRO A C 1
ATOM 1268 O O . PRO A 1 170 ? 8.981 -9.096 5.316 1.00 92.88 170 PRO A O 1
ATOM 1271 N N . ARG A 1 171 ? 7.883 -7.183 4.928 1.00 92.00 171 ARG A N 1
ATOM 1272 C CA . ARG A 1 171 ? 6.633 -7.539 5.621 1.00 92.00 171 ARG A CA 1
ATOM 1273 C C . ARG A 1 171 ? 5.656 -8.363 4.774 1.00 92.00 171 ARG A C 1
ATOM 1275 O O . ARG A 1 171 ? 4.641 -8.809 5.302 1.00 92.00 171 ARG A O 1
ATOM 1282 N N . LEU A 1 172 ? 5.917 -8.524 3.475 1.00 96.31 172 LEU A N 1
ATOM 1283 C CA . LEU A 1 172 ? 5.094 -9.321 2.568 1.00 96.31 172 LEU A CA 1
ATOM 1284 C C . LEU A 1 172 ? 5.774 -10.655 2.275 1.00 96.31 172 LEU A C 1
ATOM 1286 O O . LEU A 1 172 ? 6.995 -10.745 2.160 1.00 96.31 172 LEU A O 1
ATOM 1290 N N . THR A 1 173 ? 4.961 -11.693 2.127 1.00 97.62 173 THR A N 1
ATOM 1291 C CA . THR A 1 173 ? 5.431 -13.039 1.793 1.00 97.62 173 THR A CA 1
ATOM 1292 C C . THR A 1 173 ? 5.147 -13.325 0.324 1.00 97.62 173 THR A C 1
ATOM 1294 O O . THR A 1 173 ? 4.097 -12.939 -0.195 1.00 97.62 173 THR A O 1
ATOM 1297 N N . LYS A 1 174 ? 6.079 -14.001 -0.355 1.00 97.88 174 LYS A N 1
ATOM 1298 C CA . LYS A 1 174 ? 5.837 -14.510 -1.707 1.00 97.88 174 LYS A CA 1
ATOM 1299 C C . LYS A 1 174 ? 4.762 -15.609 -1.651 1.00 97.88 174 LYS A C 1
ATOM 1301 O O . LYS A 1 174 ? 4.895 -16.501 -0.816 1.00 97.88 174 LYS A O 1
ATOM 1306 N N . PRO A 1 175 ? 3.713 -15.549 -2.483 1.00 96.81 175 PRO A N 1
ATOM 1307 C CA . PRO A 1 175 ? 2.758 -16.640 -2.634 1.00 96.81 175 PRO A CA 1
ATOM 1308 C C . PRO A 1 175 ? 3.431 -17.929 -3.117 1.00 96.81 175 PRO A C 1
ATOM 1310 O O . PRO A 1 175 ? 4.416 -17.873 -3.844 1.00 96.81 175 PRO A O 1
ATOM 1313 N N . ASP A 1 176 ? 2.858 -19.086 -2.783 1.00 96.25 176 ASP A N 1
ATOM 1314 C CA . ASP A 1 176 ? 3.397 -20.397 -3.186 1.00 96.25 176 ASP A CA 1
ATOM 1315 C C . ASP A 1 176 ? 3.416 -20.610 -4.712 1.00 96.25 176 ASP A C 1
ATOM 1317 O O . ASP A 1 176 ? 4.130 -21.475 -5.213 1.00 96.25 176 ASP A O 1
ATOM 1321 N N . HIS A 1 177 ? 2.603 -19.852 -5.454 1.00 94.62 177 HIS A N 1
ATOM 1322 C CA . HIS A 1 177 ? 2.518 -19.914 -6.915 1.00 94.62 177 HIS A CA 1
ATOM 1323 C C . HIS A 1 177 ? 3.522 -19.007 -7.642 1.00 94.62 177 HIS A C 1
ATOM 1325 O O . HIS A 1 177 ? 3.398 -18.856 -8.857 1.00 94.62 177 HIS A O 1
ATOM 1331 N N . TRP A 1 178 ? 4.458 -18.385 -6.918 1.00 95.50 178 TRP A N 1
ATOM 1332 C CA . TRP A 1 178 ? 5.546 -17.570 -7.469 1.00 95.50 178 TRP A CA 1
ATOM 1333 C C . TRP A 1 178 ? 6.841 -18.378 -7.596 1.00 95.50 178 TRP A C 1
ATOM 1335 O O . TRP A 1 178 ? 7.245 -19.038 -6.613 1.00 95.50 178 TRP A O 1
#

Nearest PDB structures (foldseek):
  4yei-assembly3_C  TM=9.683E-01  e=1.588E-03  synthetic construct
  5dn0-assembly1_A-2  TM=8.833E-01  e=3.769E-04  synthetic construct
  2j8i-assembly2_B  TM=7.287E-01  e=5.733E-04  Nostoc punctiforme
  5dqa-assembly1_B-2  TM=4.839E-01  e=3.769E-04  synthetic construct
  5dqa-assembly3_C-2  TM=5.040E-01  e=9.830E-04  synthetic construct